Protein AF-A0A8H3CIK4-F1 (afdb_monomer_lite)

Organism: NCBI:txid456999

pLDDT: mean 79.96, std 15.11, range [32.03, 97.44]

InterPro domains:
  IPR021858 Fungal transcription factor [PF11951] (13-189)

Foldseek 3Di:
DPDDDPDADDVVVLVVVVVVPPDDDPCPVQNDRVSLVNLLVNLVVCCVVQNLVDDPVVLVVSVVRLVVDDDDDDPDPDPLVVLLNVLLSLLSSLLSQLSSCQGRVVDFLPDPSNVVSLVVNLVSLVPDPLDQPSLSNNLVSLLSSLLSDDDPVSNVSSVVSLCVHPQCVPCPHPSVLSNQLSVQSVVVCVVVVHTGGPVSSVVSCCVSPVD

Radius of gyration: 17.12 Å; chains: 1; bounding box: 50×38×41 Å

Secondary structure (DSSP, 8-state):
----------HHHHHHHHHH-SS-STHHHH---HHHHHHHHHHHHHHHHHTT---HHHHHHHHHHHHH---PPP--S-HHHHHHHHHHHHHHHHHHHHHHHHHHS---TTSHHHHHHHHHHHHHHHHS---TTTGGGGHHHHHHHHHH--SHHHHHHHHHHHHTSGGGSSTTSHHHHHHHHHHHHHHHHHHTTS---HHHHHHHHHHHH--

Sequence (211 aa):
MLCKYDAGFSLKLCDEIYQRQQNYGFQWLHGIPDQFILLLTWVNNLYEYRGTAIEPSLLRGIEDDLSKIRIPPVESVDPALRIERKAVQEGWRQAAYIYLYMKLHGVNAQDSRVKQASRIFMRLANETKTGHSLDAFLVVPMMIVGVVLLKQRDRNAICDRIRGHRECQNPESALNGNIRMMEDVWSRTAIEGRAAIWPDLRIACYNVTGM

Structure (mmCIF, N/CA/C/O backbone):
data_AF-A0A8H3CIK4-F1
#
_entry.id   AF-A0A8H3CIK4-F1
#
loop_
_atom_site.group_PDB
_atom_site.id
_atom_site.type_symbol
_atom_site.label_atom_id
_atom_site.label_alt_id
_atom_site.label_comp_id
_atom_site.label_asym_id
_atom_site.label_entity_id
_atom_site.label_seq_id
_atom_site.pdbx_PDB_ins_code
_atom_site.Cartn_x
_atom_site.Cartn_y
_atom_site.Cartn_z
_atom_site.occupancy
_atom_site.B_iso_or_equiv
_atom_site.auth_seq_id
_atom_site.auth_comp_id
_atom_site.auth_asym_id
_atom_site.auth_atom_id
_atom_site.pdbx_PDB_model_num
ATOM 1 N N . MET A 1 1 ? -9.797 15.788 -16.778 1.00 32.03 1 MET A N 1
ATOM 2 C CA . MET A 1 1 ? -9.302 15.098 -17.989 1.00 32.03 1 MET A CA 1
ATOM 3 C C . MET A 1 1 ? -7.792 15.297 -18.033 1.00 32.03 1 MET A C 1
ATOM 5 O O . MET A 1 1 ? -7.341 16.325 -18.509 1.00 32.03 1 MET A O 1
ATOM 9 N N . LEU A 1 2 ? -7.029 14.396 -17.410 1.00 38.94 2 LEU A N 1
ATOM 10 C CA . LEU A 1 2 ? -5.560 14.408 -17.449 1.00 38.94 2 LEU A CA 1
ATOM 11 C C . LEU A 1 2 ? -5.119 13.495 -18.604 1.00 38.94 2 LEU A C 1
ATOM 13 O O . LEU A 1 2 ? -5.790 12.502 -18.877 1.00 38.94 2 LEU A O 1
ATOM 17 N N . CYS A 1 3 ? -4.085 13.900 -19.342 1.00 37.47 3 CYS A N 1
ATOM 18 C CA . CYS A 1 3 ? -3.680 13.347 -20.638 1.00 37.47 3 CYS A CA 1
ATOM 19 C C . CYS A 1 3 ? -3.714 11.809 -20.719 1.00 37.47 3 CYS A C 1
ATOM 21 O O . CYS A 1 3 ? -3.104 11.118 -19.907 1.00 37.47 3 CYS A O 1
ATOM 23 N N . LYS A 1 4 ? -4.385 11.287 -21.755 1.00 43.44 4 LYS A N 1
ATOM 24 C CA . LYS A 1 4 ? -4.397 9.861 -22.113 1.00 43.44 4 LYS A CA 1
ATOM 25 C C . LYS A 1 4 ? -3.036 9.476 -22.693 1.00 43.44 4 LYS A C 1
ATOM 27 O O . LYS A 1 4 ? -2.778 9.733 -23.866 1.00 43.44 4 LYS A O 1
ATOM 32 N N . TYR A 1 5 ? -2.175 8.890 -21.869 1.00 43.16 5 TYR A N 1
ATOM 33 C CA . TYR A 1 5 ? -0.900 8.320 -22.296 1.00 43.16 5 TYR A CA 1
ATOM 34 C C . TYR A 1 5 ? -1.001 6.792 -22.249 1.00 43.16 5 TYR A C 1
ATOM 36 O O . TYR A 1 5 ? -1.032 6.203 -21.170 1.00 43.16 5 TYR A O 1
ATOM 44 N N . ASP A 1 6 ? -1.099 6.160 -23.421 1.00 46.88 6 ASP A N 1
ATOM 45 C CA . ASP A 1 6 ? -1.081 4.701 -23.580 1.00 46.88 6 ASP A CA 1
ATOM 46 C C . ASP A 1 6 ? 0.358 4.233 -23.820 1.00 46.88 6 ASP A C 1
ATOM 48 O O . ASP A 1 6 ? 0.743 3.817 -24.911 1.00 46.88 6 ASP A O 1
ATOM 52 N N . ALA A 1 7 ? 1.201 4.391 -22.802 1.00 52.66 7 ALA A N 1
ATOM 53 C CA . ALA A 1 7 ? 2.427 3.614 -22.727 1.00 52.66 7 ALA A CA 1
ATOM 54 C C . ALA A 1 7 ? 2.142 2.434 -21.805 1.00 52.66 7 ALA A C 1
ATOM 56 O O . ALA A 1 7 ? 1.975 2.606 -20.596 1.00 52.66 7 ALA A O 1
ATOM 57 N N . GLY A 1 8 ? 2.055 1.233 -22.377 1.00 61.41 8 GLY A N 1
ATOM 58 C CA . GLY A 1 8 ? 2.052 0.012 -21.581 1.00 61.41 8 GLY A CA 1
ATOM 59 C C . GLY A 1 8 ? 3.276 -0.022 -20.662 1.00 61.41 8 GLY A C 1
ATOM 60 O O . GLY A 1 8 ? 4.380 0.348 -21.070 1.00 61.41 8 GLY A O 1
ATOM 61 N N . PHE A 1 9 ? 3.091 -0.449 -19.412 1.00 71.00 9 PHE A N 1
ATOM 62 C CA . PHE A 1 9 ? 4.219 -0.686 -18.517 1.00 71.00 9 PHE A CA 1
ATOM 63 C C . PHE A 1 9 ? 5.051 -1.861 -19.035 1.00 71.00 9 PHE A C 1
ATOM 65 O O . PHE A 1 9 ? 4.515 -2.869 -19.491 1.00 71.00 9 PHE A O 1
ATOM 72 N N . SER A 1 10 ? 6.371 -1.742 -18.945 1.00 75.12 10 SER A N 1
ATOM 73 C CA . SER A 1 10 ? 7.278 -2.870 -19.122 1.00 75.12 10 SER A CA 1
ATOM 74 C C . SER A 1 10 ? 8.566 -2.616 -18.351 1.00 75.12 10 SER A C 1
ATOM 76 O O . SER A 1 10 ? 8.988 -1.469 -18.194 1.00 75.12 10 SER A O 1
ATOM 78 N N . LEU A 1 11 ? 9.236 -3.688 -17.928 1.00 71.19 11 LEU A N 1
ATOM 79 C CA . LEU A 1 11 ? 10.567 -3.582 -17.322 1.00 71.19 11 LEU A CA 1
ATOM 80 C C . LEU A 1 11 ? 11.572 -2.909 -18.272 1.00 71.19 11 LEU A C 1
ATOM 82 O O . LEU A 1 11 ? 12.389 -2.108 -17.834 1.00 71.19 11 LEU A O 1
ATOM 86 N N . LYS A 1 12 ? 11.434 -3.135 -19.585 1.00 75.50 12 LYS A N 1
ATOM 87 C CA . LYS A 1 12 ? 12.238 -2.459 -20.611 1.00 75.50 12 LYS A CA 1
ATOM 88 C C . LYS A 1 12 ? 12.055 -0.937 -20.580 1.00 75.50 12 LYS A C 1
ATOM 90 O O . LYS A 1 12 ? 13.037 -0.210 -20.662 1.00 75.50 12 LYS A O 1
ATOM 95 N N . LEU A 1 13 ? 10.822 -0.449 -20.424 1.00 73.56 13 LEU A N 1
ATOM 96 C CA . LEU A 1 13 ? 10.551 0.985 -20.278 1.00 73.56 13 LEU A CA 1
ATOM 97 C C . LEU A 1 13 ? 11.197 1.547 -19.001 1.00 73.56 13 LEU A C 1
ATOM 99 O O . LEU A 1 13 ? 11.748 2.646 -19.027 1.00 73.56 13 LEU A O 1
ATOM 103 N N . CYS A 1 14 ? 11.175 0.795 -17.896 1.00 71.00 14 CYS A N 1
ATOM 104 C CA . CYS A 1 14 ? 11.888 1.183 -16.677 1.00 71.00 14 CYS A CA 1
ATOM 105 C C . CYS A 1 14 ? 13.403 1.301 -16.907 1.00 71.00 14 CYS A C 1
ATOM 107 O O . CYS A 1 14 ? 14.005 2.273 -16.446 1.00 71.00 14 CYS A O 1
ATOM 109 N N . ASP A 1 15 ? 14.000 0.356 -17.637 1.00 70.50 15 ASP A N 1
ATOM 110 C CA . ASP A 1 15 ? 15.427 0.361 -17.976 1.00 70.50 15 ASP A CA 1
ATOM 111 C C . ASP A 1 15 ? 15.792 1.521 -18.919 1.00 70.50 15 ASP A C 1
ATOM 113 O O . ASP A 1 15 ? 16.820 2.173 -18.740 1.00 70.50 15 ASP A O 1
ATOM 117 N N . GLU A 1 16 ? 14.938 1.832 -19.897 1.00 71.88 16 GLU A N 1
ATOM 118 C CA . GLU A 1 16 ? 15.124 2.963 -20.815 1.00 71.88 16 GLU A CA 1
ATOM 119 C C . GLU A 1 16 ? 15.041 4.314 -20.096 1.00 71.88 16 GLU A C 1
ATOM 121 O O . GLU A 1 16 ? 15.850 5.209 -20.356 1.00 71.88 16 GLU A O 1
ATOM 126 N N . ILE A 1 17 ? 14.092 4.470 -19.170 1.00 68.25 17 ILE A N 1
ATOM 127 C CA . ILE A 1 17 ? 13.981 5.675 -18.340 1.00 68.25 17 ILE A CA 1
ATOM 128 C C . ILE A 1 17 ? 15.213 5.810 -17.454 1.00 68.25 17 ILE A C 1
ATOM 130 O O . ILE A 1 17 ? 15.788 6.892 -17.378 1.00 68.25 17 ILE A O 1
ATOM 134 N N . TYR A 1 18 ? 15.674 4.710 -16.862 1.00 63.72 18 TYR A N 1
ATOM 135 C CA . TYR A 1 18 ? 16.904 4.704 -16.084 1.00 63.72 18 TYR A CA 1
ATOM 136 C C . TYR A 1 18 ? 18.121 5.155 -16.908 1.00 63.72 18 TYR A C 1
ATOM 138 O O . TYR A 1 18 ? 18.836 6.063 -16.490 1.00 63.72 18 TYR A O 1
ATOM 146 N N . GLN A 1 19 ? 18.322 4.591 -18.103 1.00 65.00 19 GLN A N 1
ATOM 147 C CA . GLN A 1 19 ? 19.425 4.954 -19.006 1.00 65.00 19 GLN A CA 1
ATOM 148 C C . GLN A 1 19 ? 19.410 6.444 -19.390 1.00 65.00 19 GLN A C 1
ATOM 150 O O . GLN A 1 19 ? 20.462 7.048 -19.591 1.00 65.00 19 GLN A O 1
ATOM 155 N N . ARG A 1 20 ? 18.220 7.053 -19.483 1.00 64.69 20 ARG A N 1
ATOM 156 C CA . ARG A 1 20 ? 18.047 8.474 -19.824 1.00 64.69 20 ARG A CA 1
ATOM 157 C C . ARG A 1 20 ? 18.144 9.416 -18.620 1.00 64.69 20 ARG A C 1
ATOM 159 O O . ARG A 1 20 ? 18.417 10.599 -18.809 1.00 64.69 20 ARG A O 1
ATOM 166 N N . GLN A 1 21 ? 17.945 8.930 -17.395 1.00 58.91 21 GLN A N 1
ATOM 167 C CA . GLN A 1 21 ? 17.908 9.739 -16.171 1.00 58.91 21 GLN A CA 1
ATOM 168 C C . GLN A 1 21 ? 19.289 10.011 -15.569 1.00 58.91 21 GLN A C 1
ATOM 170 O O . GLN A 1 21 ? 19.492 9.886 -14.364 1.00 58.91 21 GLN A O 1
ATOM 175 N N . GLN A 1 22 ? 20.247 10.462 -16.380 1.00 50.94 22 GLN A N 1
ATOM 176 C CA . GLN A 1 22 ? 21.570 10.766 -15.841 1.00 50.94 22 GLN A CA 1
ATOM 177 C C . GLN A 1 22 ? 21.604 11.924 -14.831 1.00 50.94 22 GLN A C 1
ATOM 179 O O . GLN A 1 22 ? 22.624 12.003 -14.171 1.00 50.94 22 GLN A O 1
ATOM 184 N N . ASN A 1 23 ? 20.562 12.763 -14.638 1.00 46.81 23 ASN A N 1
ATOM 185 C CA . ASN A 1 23 ? 20.545 13.753 -13.532 1.00 46.81 23 ASN A CA 1
ATOM 186 C C . ASN A 1 23 ? 19.184 14.370 -13.102 1.00 46.81 23 ASN A C 1
ATOM 188 O O . ASN A 1 23 ? 19.183 15.176 -12.176 1.00 46.81 23 ASN A O 1
ATOM 192 N N . TYR A 1 24 ? 18.025 14.043 -13.697 1.00 47.44 24 TYR A N 1
ATOM 193 C CA . TYR A 1 24 ? 16.753 14.715 -13.347 1.00 47.44 24 TYR A CA 1
ATOM 194 C C . TYR A 1 24 ? 15.536 13.776 -13.477 1.00 47.44 24 TYR A C 1
ATOM 196 O O . TYR A 1 24 ? 15.131 13.440 -14.587 1.00 47.44 24 TYR A O 1
ATOM 204 N N . GLY A 1 25 ? 14.947 13.360 -12.348 1.00 51.72 25 GLY A N 1
ATOM 205 C CA . GLY A 1 25 ? 13.742 12.512 -12.271 1.00 51.72 25 GLY A CA 1
ATOM 206 C C . GLY A 1 25 ? 12.879 12.835 -11.040 1.00 51.72 25 GLY A C 1
ATOM 207 O O . GLY A 1 25 ? 13.323 13.574 -10.156 1.00 51.72 25 GLY A O 1
ATOM 208 N N . PHE A 1 26 ? 11.657 12.286 -10.952 1.00 46.56 26 PHE A N 1
ATOM 209 C CA . PHE A 1 26 ? 10.730 12.532 -9.824 1.00 46.56 26 PHE A CA 1
ATOM 210 C C . PHE A 1 26 ? 11.267 12.024 -8.473 1.00 46.56 26 PHE A C 1
ATOM 212 O O . PHE A 1 26 ? 10.840 12.509 -7.418 1.00 46.56 26 PHE A O 1
ATOM 219 N N . GLN A 1 27 ? 12.277 11.147 -8.503 1.00 49.22 27 GLN A N 1
ATOM 220 C CA . GLN A 1 27 ? 13.126 10.800 -7.359 1.00 49.22 27 GLN A CA 1
ATOM 221 C C . GLN A 1 27 ? 13.637 12.018 -6.567 1.00 49.22 27 GLN A C 1
ATOM 223 O O . GLN A 1 27 ? 13.837 11.900 -5.361 1.00 49.22 27 GLN A O 1
ATOM 228 N N . TRP A 1 28 ? 13.829 13.184 -7.193 1.00 46.88 28 TRP A N 1
ATOM 229 C CA . TRP A 1 28 ? 14.328 14.380 -6.501 1.00 46.88 28 TRP A CA 1
ATOM 230 C C . TRP A 1 28 ? 13.249 15.221 -5.805 1.00 46.88 28 TRP A C 1
ATOM 232 O O . TRP A 1 28 ? 13.566 15.880 -4.819 1.00 46.88 28 TRP A O 1
ATOM 242 N N . LEU A 1 29 ? 11.994 15.212 -6.272 1.00 43.66 29 LEU A N 1
ATOM 243 C CA . LEU A 1 29 ? 10.955 16.105 -5.729 1.00 43.66 29 LEU A CA 1
ATOM 244 C C . LEU A 1 29 ? 10.210 15.484 -4.536 1.00 43.66 29 LEU A C 1
ATOM 246 O O . LEU A 1 29 ? 9.844 16.191 -3.604 1.00 43.66 29 LEU A O 1
ATOM 250 N N . HIS A 1 30 ? 10.017 14.159 -4.551 1.00 48.97 30 HIS A N 1
ATOM 251 C CA . HIS A 1 30 ? 9.249 13.436 -3.523 1.00 48.97 30 HIS A CA 1
ATOM 252 C C . HIS A 1 30 ? 9.823 12.048 -3.172 1.00 48.97 30 HIS A C 1
ATOM 254 O O . HIS A 1 30 ? 9.161 11.271 -2.487 1.00 48.97 30 HIS A O 1
ATOM 260 N N . GLY A 1 31 ? 11.018 11.700 -3.681 1.00 57.38 31 GLY A N 1
ATOM 261 C CA . GLY A 1 31 ? 11.678 10.386 -3.524 1.00 57.38 31 GLY A CA 1
ATOM 262 C C . GLY A 1 31 ? 10.837 9.174 -3.889 1.00 57.38 31 GLY A C 1
ATOM 263 O O . GLY A 1 31 ? 11.116 8.063 -3.436 1.00 57.38 31 GLY A O 1
ATOM 264 N N . ILE A 1 32 ? 9.828 9.386 -4.729 1.00 64.31 32 ILE A N 1
ATOM 265 C CA . ILE A 1 32 ? 9.055 8.313 -5.323 1.00 64.31 32 ILE A CA 1
ATOM 266 C C . ILE A 1 32 ? 9.911 7.706 -6.432 1.00 64.31 32 ILE A C 1
ATOM 268 O O . ILE A 1 32 ? 10.352 8.436 -7.320 1.00 64.31 32 ILE A O 1
ATOM 272 N N . PRO A 1 33 ? 10.152 6.391 -6.427 1.00 73.69 33 PRO A N 1
ATOM 273 C CA . PRO A 1 33 ? 10.805 5.754 -7.553 1.00 73.69 33 PRO A CA 1
ATOM 274 C C . PRO A 1 33 ? 9.882 5.780 -8.772 1.00 73.69 33 PRO A C 1
ATOM 276 O O . PRO A 1 33 ? 8.787 5.216 -8.740 1.00 73.69 33 PRO A O 1
ATOM 279 N N . ASP A 1 34 ? 10.334 6.417 -9.848 1.00 75.38 34 ASP A N 1
ATOM 280 C CA . ASP A 1 34 ? 9.588 6.613 -11.094 1.00 75.38 34 ASP A CA 1
ATOM 281 C C . ASP A 1 34 ? 8.988 5.302 -11.635 1.00 75.38 34 ASP A C 1
ATOM 283 O O . ASP A 1 34 ? 7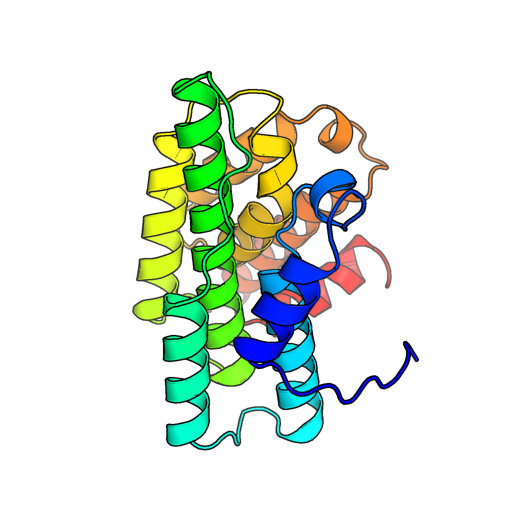.873 5.290 -12.154 1.00 75.38 34 ASP A O 1
ATOM 287 N N . GLN A 1 35 ? 9.665 4.169 -11.420 1.00 81.62 35 GLN A N 1
ATOM 288 C CA . GLN A 1 35 ? 9.178 2.836 -11.783 1.00 81.62 35 GLN A CA 1
ATOM 289 C C . GLN A 1 35 ? 7.836 2.495 -11.118 1.00 81.62 35 GLN A C 1
ATOM 291 O O . GLN A 1 35 ? 6.944 1.956 -11.773 1.00 81.62 35 GLN A O 1
ATOM 296 N N . PHE A 1 36 ? 7.662 2.828 -9.835 1.00 83.56 36 PHE A N 1
ATOM 297 C CA . PHE A 1 36 ? 6.396 2.598 -9.142 1.00 83.56 36 PHE A CA 1
ATOM 298 C C . PHE A 1 36 ? 5.314 3.574 -9.600 1.00 83.56 36 PHE A C 1
ATOM 300 O O . PHE A 1 36 ? 4.166 3.162 -9.710 1.00 83.56 36 PHE A O 1
ATOM 307 N N . ILE A 1 37 ? 5.648 4.826 -9.937 1.00 81.31 37 ILE A N 1
ATOM 308 C CA . ILE A 1 37 ? 4.666 5.769 -10.508 1.00 81.31 37 ILE A CA 1
ATOM 309 C C . ILE A 1 37 ? 4.121 5.232 -11.826 1.00 81.31 37 ILE A C 1
ATOM 311 O O . ILE A 1 37 ? 2.906 5.218 -12.026 1.00 81.31 37 ILE A O 1
ATOM 315 N N . LEU A 1 38 ? 5.001 4.769 -12.714 1.00 83.00 38 LEU A N 1
ATOM 316 C CA . LEU A 1 38 ? 4.606 4.213 -14.008 1.00 83.00 38 LEU A CA 1
ATOM 317 C C . LEU A 1 38 ? 3.731 2.978 -13.829 1.00 83.00 38 LEU A C 1
ATOM 319 O O . LEU A 1 38 ? 2.688 2.875 -14.472 1.00 83.00 38 LEU A O 1
ATOM 323 N N . LEU A 1 39 ? 4.113 2.082 -12.915 1.00 86.00 39 LEU A N 1
ATOM 324 C CA . LEU A 1 39 ? 3.317 0.901 -12.605 1.00 86.00 39 LEU A CA 1
ATOM 325 C C . LEU A 1 39 ? 1.936 1.286 -12.064 1.00 86.00 39 LEU A C 1
ATOM 327 O O . LEU A 1 39 ? 0.931 0.798 -12.568 1.00 86.00 39 LEU A O 1
ATOM 331 N N . LEU A 1 40 ? 1.866 2.171 -11.064 1.00 85.12 40 LEU A N 1
ATOM 332 C CA . LEU A 1 40 ? 0.603 2.620 -10.472 1.00 85.12 40 LEU A CA 1
ATOM 333 C C . LEU A 1 40 ? -0.285 3.312 -11.513 1.00 85.12 40 LEU A C 1
ATOM 335 O O . LEU A 1 40 ? -1.485 3.050 -11.559 1.00 85.12 40 LEU A O 1
ATOM 339 N N . THR A 1 41 ? 0.302 4.141 -12.378 1.00 84.56 41 THR A N 1
ATOM 340 C CA . THR A 1 41 ? -0.399 4.812 -13.484 1.00 84.56 41 THR A CA 1
ATOM 341 C C . THR A 1 41 ? -0.971 3.793 -14.462 1.00 84.56 41 THR A C 1
ATOM 343 O O . THR A 1 41 ? -2.146 3.861 -14.817 1.00 84.56 41 THR A O 1
ATOM 346 N N . TRP A 1 42 ? -0.171 2.801 -14.850 1.00 85.12 42 TRP A N 1
ATOM 347 C CA . TRP A 1 42 ? -0.609 1.742 -15.748 1.00 85.12 42 TRP A CA 1
ATOM 348 C C . TRP A 1 42 ? -1.701 0.866 -15.130 1.00 85.12 42 TRP A C 1
ATOM 350 O O . TRP A 1 42 ? -2.711 0.606 -15.780 1.00 85.12 42 TRP A O 1
ATOM 360 N N . VAL A 1 43 ? -1.564 0.485 -13.858 1.00 86.69 43 VAL A N 1
ATOM 361 C CA . VAL A 1 43 ? -2.606 -0.221 -13.097 1.00 86.69 43 VAL A CA 1
ATOM 362 C C . VAL A 1 43 ? -3.910 0.581 -13.088 1.00 86.69 43 VAL A C 1
ATOM 364 O O . VAL A 1 43 ? -4.984 0.017 -13.298 1.00 86.69 43 VAL A O 1
ATOM 367 N N . ASN A 1 44 ? -3.833 1.898 -12.889 1.00 86.50 44 ASN A N 1
ATOM 368 C CA . ASN A 1 44 ? -5.009 2.762 -12.922 1.00 86.50 44 ASN A CA 1
ATOM 369 C C . ASN A 1 44 ? -5.669 2.767 -14.312 1.00 86.50 44 ASN A C 1
ATOM 371 O O . ASN A 1 44 ? -6.876 2.553 -14.405 1.00 86.50 44 ASN A O 1
ATOM 375 N N . ASN A 1 45 ? -4.883 2.919 -15.382 1.00 84.81 45 ASN A N 1
ATOM 376 C CA . ASN A 1 45 ? -5.380 2.891 -16.762 1.00 84.81 45 ASN A CA 1
ATOM 377 C C . ASN A 1 45 ? -6.028 1.542 -17.117 1.00 84.81 45 ASN A C 1
ATOM 379 O O . ASN A 1 45 ? -7.096 1.503 -17.730 1.00 84.81 45 ASN A O 1
ATOM 383 N N . LEU A 1 46 ? -5.420 0.426 -16.697 1.00 85.56 46 LEU A N 1
ATOM 384 C CA . LEU A 1 46 ? -5.982 -0.914 -16.887 1.00 85.56 46 LEU A CA 1
ATOM 385 C C . LEU A 1 46 ? -7.342 -1.055 -16.199 1.00 85.56 46 LEU A C 1
ATOM 387 O O . LEU A 1 46 ? -8.281 -1.572 -16.806 1.00 85.56 46 LEU A O 1
ATOM 391 N N . TYR A 1 47 ? -7.461 -0.568 -14.962 1.00 85.38 47 TYR A N 1
ATOM 392 C CA . TYR A 1 47 ? -8.727 -0.569 -14.235 1.00 85.38 47 TYR A CA 1
ATOM 393 C C . TYR A 1 47 ? -9.785 0.309 -14.912 1.00 85.38 47 TYR A C 1
ATOM 395 O O . TYR A 1 47 ? -10.950 -0.068 -14.966 1.00 85.38 47 TYR A O 1
ATOM 403 N N . GLU A 1 48 ? -9.417 1.477 -15.439 1.00 84.81 48 GLU A N 1
ATOM 404 C CA . GLU A 1 48 ? -10.368 2.349 -16.139 1.00 84.81 48 GLU A CA 1
ATOM 405 C C . GLU A 1 48 ? -10.923 1.707 -17.417 1.00 84.81 48 GLU A C 1
ATOM 407 O O . GLU A 1 48 ? -12.098 1.896 -17.729 1.00 84.81 48 GLU A O 1
ATOM 412 N N . TYR A 1 49 ? -10.113 0.917 -18.128 1.00 81.88 49 TYR A N 1
ATOM 413 C CA . TYR A 1 49 ? -10.537 0.253 -19.362 1.00 81.88 49 TYR A CA 1
ATOM 414 C C . TYR A 1 49 ? -11.256 -1.086 -19.125 1.00 81.88 49 TYR A C 1
ATOM 416 O O . TYR A 1 49 ? -12.202 -1.409 -19.841 1.00 81.88 49 TYR A O 1
ATOM 424 N N . ARG A 1 50 ? -10.812 -1.884 -18.142 1.00 81.50 50 ARG A N 1
ATOM 425 C CA . ARG A 1 50 ? -11.274 -3.276 -17.942 1.00 81.50 50 ARG A CA 1
ATOM 426 C C . ARG A 1 50 ? -11.936 -3.540 -16.591 1.00 81.50 50 ARG A C 1
ATOM 428 O O . ARG A 1 50 ? -12.438 -4.640 -16.364 1.00 81.50 50 ARG A O 1
ATOM 435 N N . GLY A 1 51 ? -11.932 -2.574 -15.677 1.00 84.06 51 GLY A N 1
ATOM 436 C CA . GLY A 1 51 ? -12.360 -2.779 -14.296 1.00 84.06 51 GLY A CA 1
ATOM 437 C C . GLY A 1 51 ? -11.570 -3.906 -13.629 1.00 84.06 51 GLY A C 1
ATOM 438 O O . GLY A 1 51 ? -10.344 -3.960 -13.711 1.00 84.06 51 GLY A O 1
ATOM 439 N N . THR A 1 52 ? -12.291 -4.828 -12.993 1.00 81.50 52 THR A N 1
ATOM 440 C CA . THR A 1 52 ? -11.737 -6.049 -12.384 1.00 81.50 52 THR A CA 1
ATOM 441 C C . THR A 1 52 ? -11.762 -7.261 -13.322 1.00 81.50 52 THR A C 1
ATOM 443 O O . THR A 1 52 ? -11.302 -8.337 -12.945 1.00 81.50 52 THR A O 1
ATOM 446 N N . ALA A 1 53 ? -12.260 -7.117 -14.557 1.00 83.00 53 ALA A N 1
ATOM 447 C CA . ALA A 1 53 ? -12.324 -8.187 -15.556 1.00 83.00 53 ALA A CA 1
ATOM 448 C C . ALA A 1 53 ? -10.981 -8.347 -16.296 1.00 83.00 53 ALA A C 1
ATOM 450 O O . ALA A 1 53 ? -10.902 -8.290 -17.525 1.00 83.00 53 ALA A O 1
ATOM 451 N N . ILE A 1 54 ? -9.899 -8.492 -15.531 1.00 83.75 54 ILE A N 1
ATOM 452 C CA . ILE A 1 54 ? -8.537 -8.653 -16.046 1.00 83.75 54 ILE A CA 1
ATOM 453 C C . ILE A 1 54 ? -8.167 -10.135 -16.019 1.00 83.75 54 ILE A C 1
ATOM 455 O O . ILE A 1 54 ? -8.430 -10.836 -15.043 1.00 83.75 54 ILE A O 1
ATOM 459 N N . GLU A 1 55 ? -7.544 -10.617 -17.095 1.00 86.56 55 GLU A N 1
ATOM 460 C CA . GLU A 1 55 ? -7.130 -12.015 -17.187 1.00 86.56 55 GLU A CA 1
ATOM 461 C C . GLU A 1 55 ? -6.132 -12.388 -16.070 1.00 86.56 55 GLU A C 1
ATOM 463 O O . GLU A 1 55 ? -5.153 -11.667 -15.848 1.00 86.56 55 GLU A O 1
ATOM 468 N N . PRO A 1 56 ? -6.302 -13.544 -15.396 1.00 86.81 56 PRO A N 1
ATOM 469 C CA . PRO A 1 56 ? -5.395 -13.979 -14.330 1.00 86.81 56 PRO A CA 1
ATOM 470 C C . PRO A 1 56 ? -3.935 -14.184 -14.768 1.00 86.81 56 PRO A C 1
ATOM 472 O O . PRO A 1 56 ? -3.022 -14.171 -13.943 1.00 86.81 56 PRO A O 1
ATOM 475 N N . SER A 1 57 ? -3.694 -14.442 -16.055 1.00 87.81 57 SER A N 1
ATOM 476 C CA . SER A 1 57 ? -2.356 -14.498 -16.662 1.00 87.81 57 SER A CA 1
ATOM 477 C C . SER A 1 57 ? -1.681 -13.127 -16.636 1.00 87.81 57 SER A C 1
ATOM 479 O 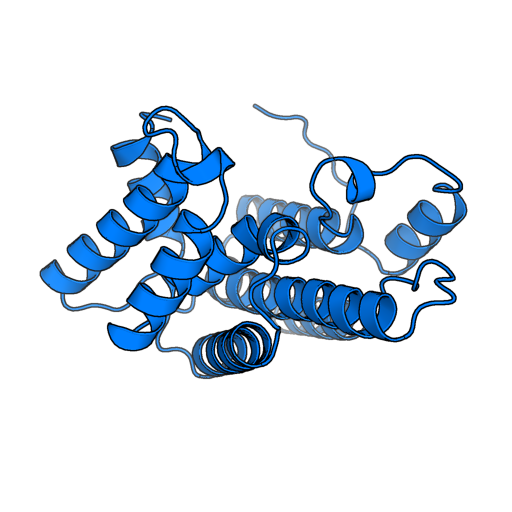O . SER A 1 57 ? -0.546 -13.020 -16.178 1.00 87.81 57 SER A O 1
ATOM 481 N N . LEU A 1 58 ? -2.402 -12.085 -17.059 1.00 86.38 58 LEU A N 1
ATOM 482 C CA . LEU A 1 58 ? -1.918 -10.711 -17.043 1.00 86.38 58 LEU A CA 1
ATOM 483 C C . LEU A 1 58 ? -1.657 -10.252 -15.608 1.00 86.38 58 LEU A C 1
ATOM 485 O O . LEU A 1 58 ? -0.564 -9.775 -15.339 1.00 86.38 58 LEU A O 1
ATOM 489 N N . LEU A 1 59 ? -2.584 -10.481 -14.669 1.00 87.62 59 LEU A N 1
ATOM 490 C CA . LEU A 1 59 ? -2.391 -10.120 -13.253 1.00 87.62 59 LEU A CA 1
ATOM 491 C C . LEU A 1 59 ? -1.118 -10.736 -12.655 1.00 87.62 59 LEU A C 1
ATOM 493 O O . LEU A 1 59 ? -0.339 -10.025 -12.025 1.00 87.62 59 LEU A O 1
ATOM 497 N N . ARG A 1 60 ? -0.863 -12.024 -12.917 1.00 89.00 60 ARG A N 1
ATOM 498 C CA . ARG A 1 60 ? 0.379 -12.689 -12.488 1.00 89.00 60 ARG A CA 1
ATOM 499 C C . ARG A 1 60 ? 1.623 -12.094 -13.141 1.00 89.00 60 ARG A C 1
ATOM 501 O O . ARG A 1 60 ? 2.644 -11.987 -12.477 1.00 89.00 60 ARG A O 1
ATOM 508 N N . GLY A 1 61 ? 1.538 -11.687 -14.408 1.00 88.62 61 GLY A N 1
ATOM 509 C CA . GLY A 1 61 ? 2.618 -10.964 -15.082 1.00 88.62 61 GLY A CA 1
ATOM 510 C C . GLY A 1 61 ? 2.933 -9.631 -14.400 1.00 88.62 61 GLY A C 1
ATOM 511 O O . GLY A 1 61 ? 4.094 -9.336 -14.146 1.00 88.62 61 GLY A O 1
AT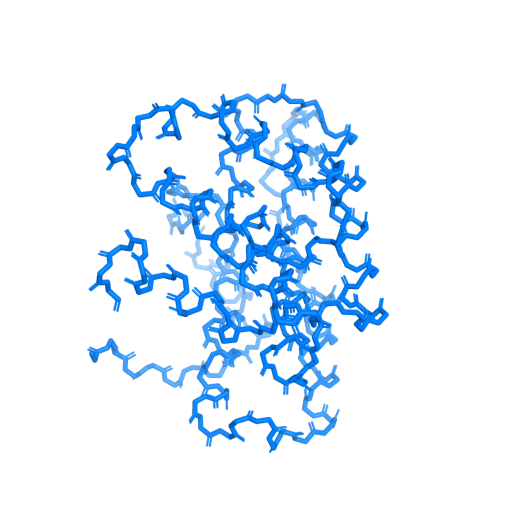OM 512 N N . ILE A 1 62 ? 1.903 -8.870 -14.011 1.00 88.56 62 ILE A N 1
ATOM 513 C CA . ILE A 1 62 ? 2.068 -7.604 -13.277 1.00 88.56 62 ILE A CA 1
ATOM 514 C C . ILE A 1 62 ? 2.715 -7.841 -11.908 1.00 88.56 62 ILE A C 1
ATOM 516 O O . ILE A 1 62 ? 3.601 -7.090 -11.507 1.00 88.56 62 ILE A O 1
ATOM 520 N N . GLU A 1 63 ? 2.279 -8.872 -11.181 1.00 90.94 63 GLU A N 1
ATOM 521 C CA . GLU A 1 63 ? 2.871 -9.249 -9.892 1.00 90.94 63 GLU A CA 1
ATOM 522 C C . GLU A 1 63 ? 4.345 -9.656 -10.037 1.00 90.94 63 GLU A C 1
ATOM 524 O O . GLU A 1 63 ? 5.187 -9.233 -9.242 1.00 90.94 63 GLU A O 1
ATOM 529 N N . ASP A 1 64 ? 4.668 -10.440 -11.066 1.00 90.19 64 ASP A N 1
ATOM 530 C CA . ASP A 1 64 ? 6.029 -10.877 -11.369 1.00 90.19 64 ASP A CA 1
ATOM 531 C C . ASP A 1 64 ? 6.930 -9.688 -11.734 1.00 90.19 64 ASP A C 1
ATOM 533 O O . ASP A 1 64 ? 8.011 -9.532 -11.156 1.00 90.19 64 ASP A O 1
ATOM 537 N N . ASP A 1 65 ? 6.453 -8.784 -12.591 1.00 88.31 65 ASP A N 1
ATOM 538 C CA . ASP A 1 65 ? 7.143 -7.540 -12.928 1.00 88.31 65 ASP A CA 1
ATOM 539 C C . ASP A 1 65 ? 7.370 -6.674 -11.682 1.00 88.31 65 ASP A C 1
ATOM 541 O O . ASP A 1 65 ? 8.497 -6.250 -11.418 1.00 88.31 65 ASP A O 1
ATOM 545 N N . LEU A 1 66 ? 6.334 -6.471 -10.860 1.00 89.50 66 LEU A N 1
ATOM 546 C CA . LEU A 1 66 ? 6.417 -5.728 -9.601 1.00 89.50 66 LEU A CA 1
ATOM 547 C C . LEU A 1 66 ? 7.442 -6.344 -8.637 1.00 89.50 66 LEU A C 1
ATOM 549 O O . LEU A 1 66 ? 8.172 -5.612 -7.965 1.00 89.50 66 LEU A O 1
ATOM 553 N N . SER A 1 67 ? 7.556 -7.673 -8.581 1.00 89.19 67 SER A N 1
ATOM 554 C CA . SER A 1 67 ? 8.574 -8.359 -7.774 1.00 89.19 67 SER A CA 1
ATOM 555 C C . SER A 1 67 ? 10.001 -8.112 -8.286 1.00 89.19 67 SER A C 1
ATOM 557 O O . SER A 1 67 ? 10.949 -8.059 -7.498 1.00 89.19 67 SER A O 1
ATOM 559 N N . LYS A 1 68 ? 10.149 -7.887 -9.596 1.00 87.94 68 LYS A N 1
ATOM 560 C CA . LYS A 1 68 ? 11.428 -7.707 -10.293 1.00 87.94 68 LYS A CA 1
ATOM 561 C C . LYS A 1 68 ? 11.869 -6.258 -10.427 1.00 87.94 68 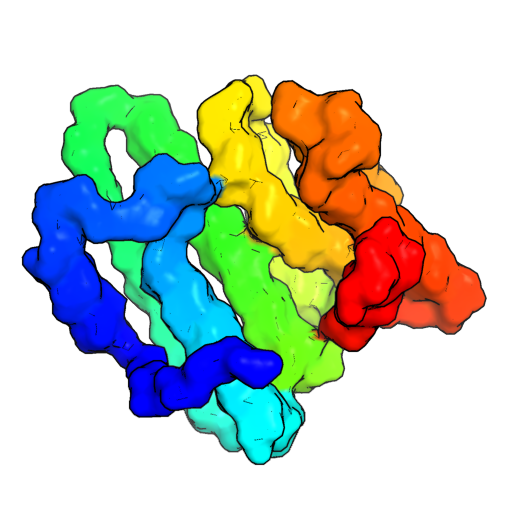LYS A C 1
ATOM 563 O O . LYS A 1 68 ? 13.038 -6.043 -10.744 1.00 87.94 68 LYS A O 1
ATOM 568 N N . ILE A 1 69 ? 11.004 -5.275 -10.146 1.00 83.00 69 ILE A N 1
ATOM 569 C CA . ILE A 1 69 ? 11.389 -3.855 -10.142 1.00 83.00 69 ILE A CA 1
ATOM 570 C C . ILE A 1 69 ? 12.617 -3.676 -9.245 1.00 83.00 69 ILE A C 1
ATOM 572 O O . ILE A 1 69 ? 12.573 -3.910 -8.030 1.00 83.00 69 ILE A O 1
ATOM 576 N N . ARG A 1 70 ? 13.724 -3.259 -9.861 1.00 72.44 70 ARG A N 1
ATOM 577 C CA . ARG A 1 70 ? 14.963 -2.875 -9.190 1.00 72.44 70 ARG A CA 1
ATOM 578 C C . ARG A 1 70 ? 15.115 -1.377 -9.330 1.00 72.44 70 ARG A C 1
ATOM 580 O O . ARG A 1 70 ? 15.096 -0.851 -10.436 1.00 72.44 70 ARG A O 1
ATOM 587 N N . ILE A 1 71 ? 15.286 -0.704 -8.202 1.00 69.00 71 ILE A N 1
ATOM 588 C CA . ILE A 1 71 ? 15.620 0.713 -8.194 1.00 69.00 71 ILE A CA 1
ATOM 589 C C . ILE A 1 71 ? 17.110 0.774 -7.876 1.00 69.00 71 ILE A C 1
ATOM 591 O O . ILE A 1 71 ? 17.507 0.406 -6.763 1.00 69.00 71 ILE A O 1
ATOM 595 N N . PRO A 1 72 ? 17.949 1.129 -8.859 1.00 59.28 72 PRO A N 1
ATOM 596 C CA . PRO A 1 72 ? 19.387 1.093 -8.684 1.00 59.28 72 PRO A CA 1
ATOM 597 C C . PRO A 1 72 ? 19.796 1.996 -7.515 1.00 59.28 72 PRO A C 1
ATOM 599 O O . PRO A 1 72 ? 19.241 3.086 -7.343 1.00 59.28 72 PRO A O 1
ATOM 602 N N . PRO A 1 73 ? 20.728 1.542 -6.662 1.00 55.91 73 PRO A N 1
ATOM 603 C CA . PRO A 1 73 ? 21.262 2.393 -5.618 1.00 55.91 73 PRO A CA 1
ATOM 604 C C . PRO A 1 73 ? 22.047 3.536 -6.268 1.00 55.91 73 PRO A C 1
ATOM 606 O O . PRO A 1 73 ? 22.891 3.295 -7.126 1.00 55.91 73 PRO A O 1
ATOM 609 N N . VAL A 1 74 ? 21.814 4.771 -5.824 1.00 57.38 74 VAL A N 1
ATOM 610 C CA . VAL A 1 74 ? 22.815 5.832 -6.003 1.00 57.38 74 VAL A CA 1
ATOM 611 C C . VAL A 1 74 ? 24.056 5.384 -5.236 1.00 57.38 74 VAL A C 1
ATOM 613 O O . VAL A 1 74 ? 23.924 4.948 -4.086 1.00 57.38 74 VAL A O 1
ATOM 616 N N . GLU A 1 75 ? 25.234 5.444 -5.860 1.00 57.22 75 GLU A N 1
ATOM 617 C CA . GLU A 1 75 ? 26.504 5.124 -5.206 1.00 57.22 75 GLU A CA 1
ATOM 618 C C . GLU A 1 75 ? 26.698 6.056 -4.006 1.00 57.22 75 GLU A C 1
ATOM 620 O O . GLU A 1 75 ? 27.122 7.201 -4.119 1.00 57.22 75 GLU A O 1
ATOM 625 N N . SER A 1 76 ? 26.298 5.581 -2.830 1.00 61.53 76 SER A N 1
ATOM 626 C CA . SER A 1 76 ? 26.496 6.276 -1.570 1.00 61.53 76 SER A CA 1
ATOM 627 C C . SER A 1 76 ? 27.555 5.519 -0.794 1.00 61.53 76 SER A C 1
ATOM 629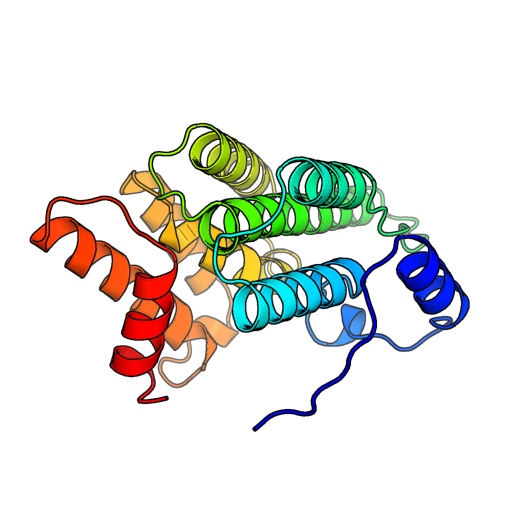 O O . SER A 1 76 ? 27.412 4.320 -0.541 1.00 61.53 76 SER A O 1
ATOM 631 N N . VAL A 1 77 ? 28.620 6.231 -0.432 1.00 65.75 77 VAL A N 1
ATOM 632 C CA . VAL A 1 77 ? 29.713 5.698 0.390 1.00 65.75 77 VAL A CA 1
ATOM 633 C C . VAL A 1 77 ? 29.215 5.358 1.803 1.00 65.75 77 VAL A C 1
ATOM 635 O O . VAL A 1 77 ? 29.784 4.487 2.452 1.00 65.75 77 VAL A O 1
ATOM 638 N N . ASP A 1 78 ? 28.115 5.977 2.251 1.00 75.25 78 ASP A N 1
ATOM 639 C CA . ASP A 1 78 ? 27.510 5.755 3.564 1.00 75.25 78 ASP A CA 1
ATOM 640 C C . ASP A 1 78 ? 26.614 4.491 3.592 1.00 75.25 78 ASP A C 1
ATOM 642 O O . ASP A 1 78 ? 25.566 4.440 2.929 1.00 75.25 78 ASP A O 1
ATOM 646 N N . PRO A 1 79 ? 26.971 3.460 4.385 1.00 76.00 79 PRO A N 1
ATOM 647 C CA . PRO A 1 79 ? 26.151 2.266 4.567 1.00 76.00 79 PRO A CA 1
ATOM 648 C C . PRO A 1 79 ? 24.759 2.547 5.152 1.00 76.00 79 PRO A C 1
ATOM 650 O O . PRO A 1 79 ? 23.810 1.846 4.795 1.00 76.00 79 PRO A O 1
ATOM 653 N N . ALA A 1 80 ? 24.607 3.559 6.014 1.00 74.81 80 ALA A N 1
ATOM 654 C CA . ALA A 1 80 ? 23.326 3.906 6.629 1.00 74.81 80 ALA A CA 1
ATOM 655 C C . ALA A 1 80 ? 22.335 4.425 5.577 1.00 74.81 80 ALA A C 1
ATOM 657 O O . ALA A 1 80 ? 21.223 3.905 5.466 1.00 74.81 80 ALA A O 1
ATOM 658 N N . LEU A 1 81 ? 22.778 5.337 4.705 1.00 72.12 81 LEU A N 1
ATOM 659 C CA . LEU A 1 81 ? 21.968 5.845 3.590 1.00 72.12 81 LEU A CA 1
ATOM 660 C C . LEU A 1 81 ? 21.571 4.745 2.594 1.00 72.12 81 LEU A C 1
ATOM 662 O O . LEU A 1 81 ? 20.511 4.819 1.968 1.00 72.12 81 LEU A O 1
ATOM 666 N N . ARG A 1 82 ? 22.397 3.705 2.425 1.00 74.50 82 ARG A N 1
ATOM 667 C CA . ARG A 1 82 ? 22.049 2.542 1.589 1.00 74.50 82 ARG A CA 1
ATOM 668 C C . ARG A 1 82 ? 20.929 1.706 2.209 1.00 74.50 82 ARG A C 1
ATOM 670 O O . ARG A 1 82 ? 20.060 1.233 1.475 1.00 74.50 82 ARG A O 1
ATOM 677 N N . ILE A 1 83 ? 20.950 1.515 3.528 1.00 77.94 83 ILE A N 1
ATOM 678 C CA . ILE A 1 83 ? 19.905 0.786 4.261 1.00 77.94 83 ILE A CA 1
ATOM 679 C C . ILE A 1 83 ? 18.590 1.569 4.216 1.00 77.94 83 ILE A C 1
ATOM 681 O O . ILE A 1 83 ? 17.559 1.002 3.858 1.00 77.94 83 ILE A O 1
ATOM 685 N N . GLU A 1 84 ? 18.637 2.873 4.489 1.00 75.88 84 GLU A N 1
ATOM 686 C CA . GLU A 1 84 ? 17.472 3.761 4.436 1.00 75.88 84 GLU A CA 1
ATOM 687 C C . GLU A 1 84 ? 16.801 3.739 3.059 1.00 75.88 84 GLU A C 1
ATOM 689 O O . GLU A 1 84 ? 15.603 3.477 2.953 1.00 75.88 84 GLU A O 1
ATOM 694 N N . ARG A 1 85 ? 17.569 3.898 1.974 1.00 76.75 85 ARG A N 1
ATOM 695 C CA . ARG A 1 85 ? 17.011 3.832 0.614 1.00 76.75 85 ARG A CA 1
ATOM 696 C C . ARG A 1 85 ? 16.378 2.482 0.304 1.00 76.75 85 ARG A C 1
ATOM 698 O O . ARG A 1 85 ? 15.302 2.450 -0.283 1.00 76.75 85 ARG A O 1
ATOM 705 N N . LYS A 1 86 ? 17.002 1.369 0.704 1.00 80.00 86 LYS A N 1
ATOM 706 C CA . LYS A 1 86 ? 16.394 0.041 0.530 1.00 80.00 86 LYS A CA 1
ATOM 707 C C . LYS A 1 86 ? 15.065 -0.077 1.276 1.00 80.00 86 LYS A C 1
ATOM 709 O O . LYS A 1 86 ? 14.128 -0.649 0.728 1.00 80.00 86 LYS A O 1
ATOM 714 N N . ALA A 1 87 ? 14.966 0.487 2.479 1.00 83.12 87 ALA A N 1
ATOM 715 C CA . ALA A 1 87 ? 13.716 0.513 3.229 1.00 83.12 87 ALA A CA 1
ATOM 716 C C . ALA A 1 87 ? 12.634 1.347 2.521 1.00 83.12 87 ALA A C 1
ATOM 718 O O . ALA A 1 87 ? 11.493 0.899 2.444 1.00 83.12 87 ALA A O 1
ATOM 719 N N . VAL A 1 88 ? 12.986 2.501 1.934 1.00 82.88 88 VAL A N 1
ATOM 720 C CA . VAL A 1 88 ? 12.056 3.298 1.107 1.00 82.88 88 VAL A CA 1
ATOM 721 C C . VAL A 1 88 ? 11.565 2.492 -0.093 1.00 82.88 88 VAL A C 1
ATOM 723 O O . VAL A 1 88 ? 10.360 2.388 -0.315 1.00 82.88 88 VAL A O 1
ATOM 726 N N . GLN A 1 89 ? 12.485 1.890 -0.850 1.00 84.06 89 GLN A N 1
ATOM 727 C CA . GLN A 1 89 ? 12.154 1.097 -2.038 1.00 84.06 89 GLN A CA 1
ATOM 728 C C . GLN A 1 89 ? 11.210 -0.058 -1.703 1.00 84.06 89 GLN A C 1
ATOM 730 O O . GLN A 1 89 ? 10.223 -0.280 -2.403 1.00 84.06 89 GLN A O 1
ATOM 735 N N . GLU A 1 90 ? 11.494 -0.779 -0.621 1.00 88.50 90 GLU A N 1
ATOM 736 C CA . GLU A 1 90 ? 10.653 -1.889 -0.198 1.00 88.50 90 GLU A CA 1
ATOM 737 C C . GLU A 1 90 ? 9.310 -1.407 0.366 1.00 88.50 90 GLU A C 1
ATOM 739 O O . GLU A 1 90 ? 8.277 -2.008 0.080 1.00 88.50 90 GLU A O 1
ATOM 744 N N . GLY A 1 91 ? 9.282 -0.273 1.071 1.00 90.62 91 GLY A N 1
ATOM 745 C CA . GLY A 1 91 ? 8.042 0.367 1.511 1.00 90.62 91 GLY A CA 1
ATOM 746 C C . GLY A 1 91 ? 7.115 0.706 0.340 1.00 90.62 91 GLY A C 1
ATOM 747 O O . GLY A 1 91 ? 5.927 0.376 0.367 1.00 90.62 91 GLY A O 1
ATOM 748 N N . TRP A 1 92 ? 7.667 1.281 -0.731 1.00 90.38 92 TRP A N 1
ATOM 749 C CA . TRP A 1 92 ? 6.930 1.525 -1.971 1.00 90.38 92 TRP A CA 1
ATOM 750 C C . TRP A 1 92 ? 6.456 0.238 -2.645 1.00 90.38 92 TRP A C 1
ATOM 752 O O . TRP A 1 92 ? 5.316 0.185 -3.106 1.00 90.38 92 TRP A O 1
ATOM 762 N N . ARG A 1 93 ? 7.277 -0.819 -2.656 1.00 92.19 93 ARG A N 1
ATOM 763 C CA . ARG A 1 93 ? 6.884 -2.119 -3.218 1.00 92.19 93 ARG A CA 1
ATOM 764 C C . ARG A 1 93 ? 5.663 -2.693 -2.503 1.00 92.19 93 ARG A C 1
ATOM 766 O O . ARG A 1 93 ? 4.715 -3.122 -3.157 1.00 92.19 93 ARG A O 1
ATOM 773 N N . GLN A 1 94 ? 5.654 -2.664 -1.170 1.00 95.25 94 GLN A N 1
ATOM 774 C CA . GLN A 1 94 ? 4.523 -3.159 -0.381 1.00 95.25 94 GLN A CA 1
ATOM 775 C C . GLN A 1 94 ? 3.257 -2.320 -0.593 1.00 95.25 94 GLN A C 1
ATOM 777 O O . GLN A 1 94 ? 2.169 -2.879 -0.735 1.00 95.25 94 GLN A O 1
ATOM 782 N N . ALA A 1 95 ? 3.385 -0.994 -0.695 1.00 94.25 95 ALA A N 1
ATOM 783 C CA . ALA A 1 95 ? 2.262 -0.126 -1.043 1.00 94.25 95 ALA A CA 1
ATOM 784 C C . ALA A 1 95 ? 1.717 -0.417 -2.456 1.00 94.25 95 ALA A C 1
ATOM 786 O O . ALA A 1 95 ? 0.502 -0.492 -2.642 1.00 94.25 95 ALA A O 1
ATOM 787 N N . ALA A 1 96 ? 2.594 -0.654 -3.436 1.00 93.50 96 ALA A N 1
ATOM 788 C CA . ALA A 1 96 ? 2.201 -1.023 -4.794 1.00 93.50 96 ALA A CA 1
ATOM 789 C C . ALA A 1 96 ? 1.469 -2.374 -4.844 1.00 93.50 96 ALA A C 1
ATOM 791 O O . ALA A 1 96 ? 0.459 -2.482 -5.537 1.00 93.50 96 ALA A O 1
ATOM 792 N N . TYR A 1 97 ? 1.904 -3.374 -4.066 1.00 95.44 97 TYR A N 1
ATOM 793 C CA . TYR A 1 97 ? 1.175 -4.641 -3.927 1.00 95.44 97 TYR A CA 1
ATOM 794 C C . TYR A 1 97 ? -0.234 -4.431 -3.370 1.00 95.44 97 TYR A C 1
ATOM 796 O O . TYR A 1 97 ? -1.200 -4.929 -3.943 1.00 95.44 97 TYR A O 1
ATOM 804 N N . ILE A 1 98 ? -0.372 -3.669 -2.280 1.00 95.75 98 ILE A N 1
ATOM 805 C CA . ILE A 1 98 ? -1.682 -3.363 -1.683 1.00 95.75 98 ILE A CA 1
ATOM 806 C C . ILE A 1 98 ? -2.594 -2.698 -2.715 1.00 95.75 98 ILE A C 1
ATOM 808 O O . ILE A 1 98 ? -3.733 -3.130 -2.902 1.00 95.75 98 ILE A O 1
ATOM 812 N N . TYR A 1 99 ? -2.075 -1.689 -3.414 1.00 93.06 99 TYR A N 1
ATOM 813 C CA . TYR A 1 99 ? -2.803 -0.986 -4.460 1.00 93.06 99 TYR A CA 1
ATOM 814 C C . TYR A 1 99 ? -3.252 -1.936 -5.576 1.00 93.06 99 TYR A C 1
ATOM 816 O O . TYR A 1 99 ? -4.431 -1.966 -5.915 1.00 93.06 99 TYR A O 1
ATOM 824 N N . LEU A 1 100 ? -2.345 -2.765 -6.099 1.00 93.38 100 LEU A N 1
ATOM 825 C CA . LEU A 1 100 ? -2.627 -3.751 -7.143 1.00 93.38 100 LEU A CA 1
ATOM 826 C C . LEU A 1 100 ? -3.730 -4.734 -6.728 1.00 93.38 100 LEU A C 1
ATOM 828 O O . LEU A 1 100 ? -4.670 -4.974 -7.491 1.00 93.38 100 LEU A O 1
ATOM 832 N N . TYR A 1 101 ? -3.636 -5.298 -5.522 1.00 94.56 101 TYR A N 1
ATOM 833 C CA . TYR A 1 101 ? -4.627 -6.247 -5.023 1.00 94.56 101 TYR A CA 1
ATOM 834 C C . TYR A 1 101 ? -5.991 -5.578 -4.869 1.00 94.56 101 TYR A C 1
ATOM 836 O O . TYR A 1 101 ? -6.986 -6.053 -5.412 1.00 94.56 101 TYR A O 1
ATOM 844 N N . MET A 1 102 ? -6.066 -4.436 -4.197 1.00 93.44 102 MET A N 1
ATOM 845 C CA . MET A 1 102 ? -7.366 -3.813 -3.956 1.00 93.44 102 MET A CA 1
ATOM 846 C C . MET A 1 102 ? -7.986 -3.205 -5.212 1.00 93.44 102 MET A C 1
ATOM 848 O O . MET A 1 102 ? -9.209 -3.188 -5.343 1.00 93.44 102 MET A O 1
ATOM 852 N N . LYS A 1 103 ? -7.161 -2.707 -6.138 1.00 90.56 103 LYS A N 1
ATOM 853 C CA . LYS A 1 103 ? -7.623 -2.051 -7.359 1.00 90.56 103 LYS A CA 1
ATOM 854 C C . LYS A 1 103 ? -7.984 -3.053 -8.449 1.00 90.56 103 LYS A C 1
ATOM 856 O O . LYS A 1 103 ? -9.104 -3.008 -8.939 1.00 90.56 103 LYS A O 1
ATOM 861 N N . LEU A 1 104 ? -7.067 -3.947 -8.826 1.00 88.94 104 LEU A N 1
ATOM 862 C CA . LEU A 1 104 ? -7.288 -4.862 -9.953 1.00 88.94 104 LEU A CA 1
ATOM 863 C C . LEU A 1 104 ? -7.948 -6.168 -9.538 1.00 88.94 104 LEU A C 1
ATOM 865 O O . LEU A 1 104 ? -8.858 -6.625 -10.221 1.00 88.94 104 LEU A O 1
ATOM 869 N N . HIS A 1 105 ? -7.528 -6.753 -8.412 1.00 89.31 105 HIS A N 1
ATOM 870 C CA . HIS A 1 105 ? -8.181 -7.966 -7.915 1.00 89.31 105 HIS A CA 1
ATOM 871 C C . HIS A 1 105 ? -9.509 -7.667 -7.207 1.00 89.31 105 HIS A C 1
ATOM 873 O O . HIS A 1 105 ? -10.259 -8.595 -6.916 1.00 89.31 105 HIS A O 1
ATOM 879 N N . GLY A 1 106 ? -9.801 -6.395 -6.908 1.00 90.06 106 GLY A N 1
ATOM 880 C CA . GLY A 1 106 ? -11.044 -5.978 -6.255 1.00 90.06 106 GLY A CA 1
ATOM 881 C C . GLY A 1 106 ? -11.194 -6.495 -4.823 1.00 90.06 106 GLY A C 1
ATOM 882 O O . GLY A 1 106 ? -12.309 -6.554 -4.306 1.00 90.06 106 GLY A O 1
ATOM 883 N N . VAL A 1 107 ? -10.095 -6.907 -4.183 1.00 94.88 107 VAL A N 1
ATOM 884 C CA . VAL A 1 107 ? -10.134 -7.462 -2.827 1.00 94.88 107 VAL A CA 1
ATOM 885 C C . VAL A 1 107 ? -10.122 -6.362 -1.764 1.00 94.88 107 VAL A C 1
ATOM 887 O O . VAL A 1 107 ? -9.765 -5.213 -2.024 1.00 94.88 107 VAL A O 1
ATOM 890 N N . ASN A 1 108 ? -10.529 -6.704 -0.544 1.00 95.62 108 ASN A N 1
ATOM 891 C CA . ASN A 1 108 ? -10.598 -5.768 0.579 1.00 95.62 108 ASN A CA 1
ATOM 892 C C . ASN A 1 108 ? -9.405 -5.931 1.540 1.00 95.62 108 ASN A C 1
ATOM 894 O O . ASN A 1 108 ? -8.571 -6.825 1.390 1.00 95.62 108 ASN A O 1
ATOM 898 N N . ALA A 1 109 ? -9.350 -5.088 2.571 1.00 95.69 109 ALA A N 1
ATOM 899 C CA . ALA A 1 109 ? -8.279 -5.088 3.569 1.00 95.69 109 ALA A CA 1
ATOM 900 C C . ALA A 1 109 ? -8.123 -6.395 4.386 1.00 95.69 109 ALA A C 1
ATOM 902 O O . ALA A 1 109 ? -7.128 -6.555 5.094 1.00 95.69 109 ALA A O 1
ATOM 903 N N . GLN A 1 110 ? -9.078 -7.334 4.324 1.00 96.56 110 GLN A N 1
ATOM 904 C CA . GLN A 1 110 ? -8.977 -8.639 4.991 1.00 96.56 110 GLN A CA 1
ATOM 905 C C . GLN A 1 110 ? -8.304 -9.721 4.138 1.00 96.56 110 GLN A C 1
ATOM 907 O O . GLN A 1 110 ? -7.968 -10.776 4.685 1.00 96.56 110 GLN A O 1
ATOM 912 N N . ASP A 1 111 ? -8.081 -9.481 2.842 1.00 97.44 111 ASP A N 1
ATOM 913 C CA . ASP A 1 111 ? -7.363 -10.415 1.971 1.00 97.44 111 ASP A CA 1
ATOM 914 C C . ASP A 1 111 ? -5.970 -10.726 2.544 1.00 97.44 111 ASP A C 1
ATOM 916 O O . ASP A 1 111 ? -5.263 -9.854 3.062 1.00 97.44 111 ASP A O 1
ATOM 920 N N . SER A 1 112 ? -5.578 -12.000 2.488 1.00 96.94 112 SER A N 1
ATOM 921 C CA . SER A 1 112 ? -4.333 -12.482 3.089 1.00 96.94 112 SER A CA 1
ATOM 922 C C . SER A 1 112 ? -3.098 -11.800 2.500 1.00 96.94 112 SER A C 1
ATOM 924 O O . SER A 1 112 ? -2.165 -11.503 3.250 1.00 96.94 112 SER A O 1
ATOM 926 N N . ARG A 1 113 ? -3.109 -11.482 1.201 1.00 96.38 113 ARG A N 1
ATOM 927 C CA . ARG A 1 113 ? -2.011 -10.808 0.500 1.00 96.38 113 ARG A CA 1
ATOM 928 C C . ARG A 1 113 ? -1.912 -9.346 0.917 1.00 96.38 113 ARG A C 1
ATOM 930 O O . ARG A 1 113 ? -0.813 -8.865 1.184 1.00 96.38 113 ARG A O 1
ATOM 937 N N . VAL A 1 114 ? -3.051 -8.665 1.078 1.00 97.00 114 VAL A N 1
ATOM 938 C CA . VAL A 1 114 ? -3.102 -7.285 1.596 1.00 97.00 114 VAL A CA 1
ATOM 939 C C . VAL A 1 114 ? -2.582 -7.232 3.035 1.00 97.00 114 VAL A C 1
ATOM 941 O O . VAL A 1 114 ? -1.742 -6.394 3.361 1.00 97.00 114 VAL A O 1
ATOM 944 N N . LYS A 1 115 ? -3.002 -8.175 3.889 1.00 97.06 115 LYS A N 1
ATOM 945 C CA . LYS A 1 115 ? -2.526 -8.284 5.281 1.00 97.06 115 LYS A CA 1
ATOM 946 C C . LYS A 1 115 ? -1.044 -8.626 5.377 1.00 97.06 115 LYS A C 1
ATOM 948 O O . LYS A 1 115 ? -0.373 -8.194 6.313 1.00 97.06 115 LYS A O 1
ATOM 953 N N . GLN A 1 116 ? -0.537 -9.440 4.457 1.00 97.00 116 GLN A N 1
ATOM 954 C CA . GLN A 1 116 ? 0.881 -9.767 4.395 1.00 97.00 116 GLN A CA 1
ATOM 955 C C . GLN A 1 116 ? 1.698 -8.539 3.996 1.00 97.00 116 GLN A C 1
ATOM 957 O O . GLN A 1 116 ? 2.652 -8.207 4.699 1.00 97.00 116 GLN A O 1
ATOM 962 N N . ALA A 1 117 ? 1.296 -7.838 2.935 1.00 96.69 117 ALA A N 1
ATOM 963 C CA . ALA A 1 117 ? 1.990 -6.643 2.471 1.00 96.69 117 ALA A CA 1
ATOM 964 C C . ALA A 1 117 ? 1.979 -5.523 3.524 1.00 96.69 117 ALA A C 1
ATOM 966 O O . ALA A 1 117 ? 3.024 -4.946 3.830 1.00 96.69 117 ALA A O 1
ATOM 967 N N . SER A 1 118 ? 0.836 -5.286 4.178 1.00 96.44 118 SER A N 1
ATOM 968 C CA . SER A 1 118 ? 0.744 -4.296 5.256 1.00 96.44 118 SER A CA 1
ATOM 969 C C . SER A 1 118 ? 1.610 -4.676 6.461 1.00 96.44 118 SER A C 1
ATOM 971 O O . SER A 1 118 ? 2.280 -3.821 7.033 1.00 96.44 118 SER A O 1
ATOM 973 N N . ARG A 1 119 ? 1.690 -5.965 6.815 1.00 95.62 119 ARG A N 1
ATOM 974 C CA . ARG A 1 119 ? 2.577 -6.448 7.885 1.00 95.62 119 ARG A CA 1
ATOM 975 C C . ARG A 1 119 ? 4.054 -6.247 7.554 1.00 95.62 119 ARG A C 1
ATOM 977 O O . ARG A 1 119 ? 4.803 -5.830 8.436 1.00 95.62 119 ARG A O 1
ATOM 984 N N . ILE A 1 120 ? 4.476 -6.556 6.326 1.00 95.06 120 ILE A N 1
ATOM 985 C CA . ILE A 1 120 ? 5.864 -6.343 5.886 1.00 95.06 120 ILE A CA 1
ATOM 986 C C . ILE A 1 120 ? 6.190 -4.849 5.946 1.00 95.06 120 ILE A C 1
ATOM 988 O O . ILE A 1 120 ? 7.209 -4.479 6.524 1.00 95.06 120 ILE A O 1
ATOM 992 N N . PHE A 1 121 ? 5.294 -3.992 5.450 1.00 94.62 121 PHE A N 1
ATOM 993 C CA . PHE A 1 121 ? 5.465 -2.544 5.534 1.00 94.62 121 PHE A CA 1
ATOM 994 C C . PHE A 1 121 ? 5.598 -2.056 6.980 1.00 94.62 121 PHE A C 1
ATOM 996 O O . PHE A 1 121 ? 6.541 -1.341 7.301 1.00 94.62 121 PHE A O 1
ATOM 1003 N N . MET A 1 122 ? 4.694 -2.469 7.874 1.00 93.44 122 MET A N 1
ATOM 1004 C CA . MET A 1 122 ? 4.746 -2.059 9.281 1.00 93.44 122 MET A CA 1
ATOM 1005 C C . MET A 1 122 ? 6.030 -2.521 9.966 1.00 93.44 122 MET A C 1
ATOM 1007 O O . MET A 1 122 ? 6.565 -1.805 10.807 1.00 93.44 122 MET A O 1
ATOM 1011 N N . ARG A 1 123 ? 6.554 -3.696 9.605 1.00 91.69 123 ARG A N 1
ATOM 1012 C CA . ARG A 1 123 ? 7.849 -4.163 10.104 1.00 91.69 123 ARG A CA 1
ATOM 1013 C C . ARG A 1 123 ? 8.976 -3.230 9.668 1.00 91.69 123 ARG A C 1
ATOM 1015 O O . ARG A 1 123 ? 9.730 -2.777 10.518 1.00 91.69 123 ARG A O 1
ATOM 1022 N N . LEU A 1 124 ? 9.030 -2.895 8.379 1.00 88.62 124 LEU A N 1
ATOM 1023 C CA . LEU A 1 124 ? 10.022 -1.965 7.833 1.00 88.62 124 LEU A CA 1
ATOM 1024 C C . LEU A 1 124 ? 9.923 -0.593 8.501 1.00 88.62 124 LEU A C 1
ATOM 1026 O O . LEU A 1 124 ? 10.931 -0.060 8.948 1.00 88.62 124 LEU A O 1
ATOM 1030 N N . ALA A 1 125 ? 8.710 -0.054 8.632 1.00 84.19 125 ALA A N 1
ATOM 1031 C CA . ALA A 1 125 ? 8.474 1.224 9.290 1.00 84.19 125 ALA A CA 1
ATOM 1032 C C . ALA A 1 125 ? 8.850 1.192 10.781 1.00 84.19 125 ALA A C 1
ATOM 1034 O O . ALA A 1 125 ? 9.349 2.173 11.306 1.00 84.19 125 ALA A O 1
ATOM 1035 N N . ASN A 1 126 ? 8.654 0.087 11.495 1.00 83.19 126 ASN A N 1
ATOM 1036 C CA . ASN A 1 126 ? 9.028 0.020 12.910 1.00 83.19 126 ASN A CA 1
ATOM 1037 C C . ASN A 1 126 ? 10.536 -0.196 13.123 1.00 83.19 126 ASN A C 1
ATOM 1039 O O . ASN A 1 126 ? 11.070 0.224 14.146 1.00 83.19 126 ASN A O 1
ATOM 1043 N N . GLU A 1 127 ? 11.210 -0.872 12.190 1.00 80.31 127 GLU A N 1
ATOM 1044 C CA . GLU A 1 127 ? 12.644 -1.180 12.269 1.00 80.31 127 GLU A CA 1
ATOM 1045 C C . GLU A 1 127 ? 13.529 -0.024 11.773 1.00 80.31 127 GLU A C 1
ATOM 1047 O O . GLU A 1 127 ? 14.691 0.078 12.171 1.00 80.31 127 GLU A O 1
ATOM 1052 N N . THR A 1 128 ? 13.003 0.880 10.941 1.00 73.94 128 THR A N 1
ATOM 1053 C CA . THR A 1 128 ? 13.728 2.094 10.563 1.00 73.94 128 THR A CA 1
ATOM 1054 C C . THR A 1 128 ? 13.682 3.134 11.677 1.00 73.94 128 THR A C 1
ATOM 1056 O O . THR A 1 128 ? 12.634 3.401 12.271 1.00 73.94 128 THR A O 1
ATOM 1059 N N . LYS A 1 129 ? 14.834 3.759 11.963 1.00 65.94 129 LYS A N 1
ATOM 1060 C CA . LYS A 1 129 ? 14.876 4.910 12.870 1.00 65.94 129 LYS A CA 1
ATOM 1061 C C . LYS A 1 129 ? 13.942 5.988 12.325 1.00 65.94 129 LYS A C 1
ATOM 1063 O O . LYS A 1 129 ? 14.055 6.371 11.164 1.00 65.94 129 LYS A O 1
ATOM 1068 N N . THR A 1 130 ? 13.051 6.483 13.177 1.00 60.78 130 THR A N 1
ATOM 1069 C CA . THR A 1 130 ? 12.288 7.704 12.911 1.00 60.78 130 THR A CA 1
ATOM 1070 C C . THR A 1 130 ? 13.284 8.835 12.690 1.00 60.78 130 THR A C 1
ATOM 1072 O O . THR A 1 130 ? 14.037 9.192 13.599 1.00 60.78 130 THR A O 1
ATOM 1075 N N . GLY A 1 131 ? 13.339 9.340 11.466 1.00 56.88 131 GLY A N 1
ATOM 1076 C CA . GLY A 1 131 ? 14.335 10.300 11.020 1.00 56.88 131 GLY A CA 1
ATOM 1077 C C . GLY A 1 131 ? 13.735 11.161 9.922 1.00 56.88 131 GLY A C 1
ATOM 1078 O O . GLY A 1 131 ? 13.092 10.651 9.007 1.00 56.88 131 GLY A O 1
ATOM 1079 N N . HIS A 1 132 ? 13.935 12.474 10.033 1.00 56.28 132 HIS A N 1
ATOM 1080 C CA . HIS A 1 132 ? 13.240 13.480 9.228 1.00 56.28 132 HIS A CA 1
ATOM 1081 C C . HIS A 1 132 ? 13.399 13.315 7.701 1.00 56.28 132 HIS A C 1
ATOM 1083 O O . HIS A 1 132 ? 12.560 13.824 6.968 1.00 56.28 132 HIS A O 1
ATOM 1089 N N . SER A 1 133 ? 14.426 12.605 7.213 1.00 62.06 133 SER A N 1
ATOM 1090 C CA . SER A 1 133 ? 14.655 12.359 5.780 1.00 62.06 133 SER A CA 1
ATOM 1091 C C . SER A 1 133 ? 13.882 11.158 5.222 1.00 62.06 133 SER A C 1
ATOM 1093 O O . SER A 1 133 ? 13.379 11.233 4.108 1.00 62.06 133 SER A O 1
ATOM 1095 N N . LEU A 1 134 ? 13.783 10.047 5.962 1.00 67.62 134 LEU A N 1
ATOM 1096 C CA . LEU A 1 134 ? 13.188 8.798 5.467 1.00 67.62 134 LEU A CA 1
ATOM 1097 C C . LEU A 1 134 ? 11.663 8.891 5.379 1.00 67.62 134 LEU A C 1
ATOM 1099 O O . LEU A 1 134 ? 11.061 8.470 4.391 1.00 67.62 134 LEU A O 1
ATOM 1103 N N . ASP A 1 135 ? 11.044 9.443 6.423 1.00 72.94 135 ASP A N 1
ATOM 1104 C CA . ASP A 1 135 ? 9.587 9.484 6.542 1.00 72.94 135 ASP A CA 1
ATOM 1105 C C . ASP A 1 135 ? 8.957 10.395 5.477 1.00 72.94 135 ASP A C 1
ATOM 1107 O O . ASP A 1 135 ? 7.860 10.101 5.004 1.00 72.94 135 ASP A O 1
ATOM 1111 N N . ALA A 1 136 ? 9.694 11.409 5.003 1.00 72.75 136 ALA A N 1
ATOM 1112 C CA . ALA A 1 136 ? 9.300 12.265 3.883 1.00 72.75 136 ALA A CA 1
ATOM 1113 C C . ALA A 1 136 ? 8.998 11.457 2.608 1.00 72.75 136 ALA A C 1
ATOM 1115 O O . ALA A 1 136 ? 8.017 11.707 1.910 1.00 72.75 136 ALA A O 1
ATOM 1116 N N . PHE A 1 137 ? 9.802 10.424 2.339 1.00 77.25 137 PHE A N 1
ATOM 1117 C CA . PHE A 1 137 ? 9.676 9.571 1.153 1.00 77.25 137 PHE A CA 1
ATOM 1118 C C . PHE A 1 137 ? 8.653 8.442 1.306 1.00 77.25 137 PHE A C 1
ATOM 1120 O O . PHE A 1 137 ? 8.354 7.730 0.342 1.00 77.25 137 PHE A O 1
ATOM 1127 N N . LEU A 1 138 ? 8.123 8.258 2.516 1.00 84.44 138 LEU A N 1
ATOM 1128 C CA . LEU A 1 138 ? 7.199 7.184 2.857 1.00 84.44 138 LEU A CA 1
ATOM 1129 C C . LEU A 1 138 ? 5.779 7.674 3.145 1.00 84.44 138 LEU A C 1
ATOM 1131 O O . LEU A 1 138 ? 4.917 6.828 3.357 1.00 84.44 138 LEU A O 1
ATOM 1135 N N . VAL A 1 139 ? 5.484 8.978 3.087 1.00 83.44 139 VAL A N 1
ATOM 1136 C CA . VAL A 1 139 ? 4.131 9.478 3.397 1.00 83.44 139 VAL A CA 1
ATOM 1137 C C . VAL A 1 139 ? 3.055 8.864 2.494 1.00 83.44 139 VAL A C 1
ATOM 1139 O O . VAL A 1 139 ? 2.031 8.394 2.987 1.00 83.44 139 VAL A O 1
ATOM 1142 N N . VAL A 1 140 ? 3.280 8.806 1.178 1.00 84.50 140 VAL A N 1
ATOM 1143 C CA . VAL A 1 140 ? 2.315 8.197 0.243 1.00 84.50 140 VAL A CA 1
ATOM 1144 C C . VAL A 1 140 ? 2.169 6.679 0.476 1.00 84.50 140 VAL A C 1
ATOM 1146 O O . VAL A 1 140 ? 1.037 6.201 0.575 1.00 84.50 140 VAL A O 1
ATOM 1149 N N . PRO A 1 141 ? 3.254 5.897 0.645 1.00 90.50 141 PRO A N 1
ATOM 1150 C CA . PRO A 1 141 ? 3.152 4.504 1.075 1.00 90.50 141 PRO A CA 1
ATOM 1151 C C . PRO A 1 141 ? 2.414 4.317 2.404 1.00 90.50 141 PRO A C 1
ATOM 1153 O O . PRO A 1 141 ? 1.550 3.448 2.505 1.00 90.50 141 PRO A O 1
ATOM 1156 N N . MET A 1 142 ? 2.703 5.151 3.406 1.00 90.94 142 MET A N 1
ATOM 1157 C CA . MET A 1 142 ? 2.035 5.135 4.708 1.00 90.94 142 MET A CA 1
ATOM 1158 C C . MET A 1 142 ? 0.536 5.405 4.573 1.00 90.94 142 MET A C 1
ATOM 1160 O O . MET A 1 142 ? -0.251 4.759 5.255 1.00 90.94 142 MET A O 1
ATOM 1164 N N . MET A 1 143 ? 0.137 6.288 3.658 1.00 89.56 143 MET A N 1
ATOM 1165 C CA . MET A 1 143 ? -1.263 6.536 3.321 1.00 89.56 143 MET A CA 1
ATOM 1166 C C . MET A 1 143 ? -1.958 5.306 2.740 1.00 89.56 143 MET A C 1
ATOM 1168 O O . MET A 1 143 ? -3.001 4.885 3.239 1.00 89.56 143 MET A O 1
ATOM 1172 N N . ILE A 1 144 ? -1.367 4.698 1.708 1.00 92.25 144 ILE A N 1
ATOM 1173 C CA . ILE A 1 144 ? -1.922 3.500 1.059 1.00 92.25 144 ILE A CA 1
ATOM 1174 C C . ILE A 1 144 ? -2.055 2.357 2.072 1.00 92.25 144 ILE A C 1
ATOM 1176 O O . ILE A 1 144 ? -3.086 1.688 2.136 1.00 92.25 144 ILE A O 1
ATOM 1180 N N . VAL A 1 145 ? -1.020 2.144 2.886 1.00 95.19 145 VAL A N 1
ATOM 1181 C CA . VAL A 1 145 ? -1.009 1.098 3.912 1.00 95.19 145 VAL A CA 1
ATOM 1182 C C . VAL A 1 145 ? -1.998 1.426 5.026 1.00 95.19 145 VAL A C 1
ATOM 1184 O O . VAL A 1 145 ? -2.743 0.549 5.455 1.00 95.19 145 VAL A O 1
ATOM 1187 N N . GLY A 1 146 ? -2.050 2.676 5.480 1.00 94.19 146 GLY A N 1
ATOM 1188 C CA . GLY A 1 146 ? -2.903 3.110 6.580 1.00 94.19 146 GLY A CA 1
ATOM 1189 C C . GLY A 1 146 ? -4.388 2.872 6.315 1.00 94.19 146 GLY A C 1
ATOM 1190 O O . GLY A 1 146 ? -5.090 2.377 7.197 1.00 94.19 146 GLY A O 1
ATOM 1191 N N . VAL A 1 147 ? -4.847 3.078 5.077 1.00 94.00 147 VAL A N 1
ATOM 1192 C CA . VAL A 1 147 ? -6.216 2.747 4.633 1.00 94.00 147 VAL A CA 1
ATOM 1193 C C . VAL A 1 147 ? -6.592 1.293 4.934 1.00 94.00 147 VAL A C 1
ATOM 1195 O O . VAL A 1 147 ? -7.727 1.016 5.320 1.00 94.00 147 VAL A O 1
ATOM 1198 N N . VAL A 1 148 ? -5.645 0.359 4.804 1.00 95.69 148 VAL A N 1
ATOM 1199 C CA . VAL A 1 148 ? -5.894 -1.081 4.979 1.00 95.69 148 VAL A CA 1
ATOM 1200 C C . VAL A 1 148 ? -5.566 -1.605 6.373 1.00 95.69 148 VAL A C 1
ATOM 1202 O O . VAL A 1 148 ? -5.766 -2.789 6.651 1.00 95.69 148 VAL A O 1
ATOM 1205 N N . LEU A 1 149 ? -5.055 -0.760 7.272 1.00 95.12 149 LEU A N 1
ATOM 1206 C CA . LEU A 1 149 ? -4.730 -1.186 8.627 1.00 95.12 149 LEU A CA 1
ATOM 1207 C C . LEU A 1 149 ? -6.001 -1.496 9.418 1.00 95.12 149 LEU A C 1
ATOM 1209 O O . LEU A 1 149 ? -6.929 -0.694 9.520 1.00 95.12 149 LEU A O 1
ATOM 1213 N N . LEU A 1 150 ? -6.010 -2.679 10.029 1.00 91.19 150 LEU A N 1
ATOM 1214 C CA . LEU A 1 150 ? -7.148 -3.192 10.795 1.00 91.19 150 LEU A CA 1
ATOM 1215 C C . LEU A 1 150 ? -7.006 -2.940 12.301 1.00 91.19 150 LEU A C 1
ATOM 1217 O O . LEU A 1 150 ? -8.001 -2.884 13.016 1.00 91.19 150 LEU A O 1
ATOM 1221 N N . LYS A 1 151 ? -5.772 -2.820 12.803 1.00 91.56 151 LYS A N 1
ATOM 1222 C CA . LYS A 1 151 ? -5.484 -2.682 14.235 1.00 91.56 151 LYS A CA 1
ATOM 1223 C C . LYS A 1 151 ? -5.282 -1.220 14.601 1.00 91.56 151 LYS A C 1
ATOM 1225 O O . LYS A 1 151 ? -4.439 -0.556 14.005 1.00 91.56 151 LYS A O 1
ATOM 1230 N N . GLN A 1 152 ? -5.954 -0.761 15.657 1.00 91.69 152 GLN A N 1
ATOM 1231 C CA . GLN A 1 152 ? -5.822 0.619 16.136 1.00 91.69 152 GLN A CA 1
ATOM 1232 C C . GLN A 1 152 ? -4.376 0.995 16.489 1.00 91.69 152 GLN A C 1
ATOM 1234 O O . GLN A 1 152 ? -3.936 2.099 16.193 1.00 91.69 152 GLN A O 1
ATOM 1239 N N . ARG A 1 153 ? -3.608 0.058 17.060 1.00 92.69 153 ARG A N 1
ATOM 1240 C CA . ARG A 1 153 ? -2.185 0.267 17.361 1.00 92.69 153 ARG A CA 1
ATOM 1241 C C . ARG A 1 153 ? -1.372 0.626 16.114 1.00 92.69 153 ARG A C 1
ATOM 1243 O O . ARG A 1 153 ? -0.574 1.554 16.165 1.00 92.69 153 ARG A O 1
ATOM 1250 N N . ASP A 1 154 ? -1.579 -0.102 15.020 1.00 92.38 154 ASP A N 1
ATOM 1251 C CA . ASP A 1 154 ? -0.827 0.109 13.779 1.00 92.38 154 ASP A CA 1
ATOM 1252 C C . ASP A 1 154 ? -1.263 1.423 13.111 1.00 92.38 154 ASP A C 1
ATOM 1254 O O . ASP A 1 154 ? -0.422 2.171 12.616 1.00 92.38 154 ASP A O 1
ATOM 1258 N N . ARG A 1 155 ? -2.569 1.736 13.160 1.00 93.50 155 ARG A N 1
ATOM 1259 C CA . ARG A 1 155 ? -3.133 3.015 12.693 1.00 93.50 155 ARG A CA 1
ATOM 1260 C C . ARG A 1 155 ? -2.492 4.205 13.405 1.00 93.50 155 ARG A C 1
ATOM 1262 O O . ARG A 1 155 ? -2.012 5.122 12.747 1.00 93.50 155 ARG A O 1
ATOM 1269 N N . ASN A 1 156 ? -2.425 4.149 14.736 1.00 91.44 156 ASN A N 1
ATOM 1270 C CA . ASN A 1 156 ? -1.795 5.191 15.545 1.00 91.44 156 ASN A CA 1
ATOM 1271 C C . ASN A 1 156 ? -0.310 5.342 15.192 1.00 91.44 156 ASN A C 1
ATOM 1273 O O . ASN A 1 156 ? 0.139 6.455 14.958 1.00 91.44 156 ASN A O 1
ATOM 1277 N N . ALA A 1 157 ? 0.426 4.231 15.060 1.00 90.31 157 ALA A N 1
ATOM 1278 C CA . ALA A 1 157 ? 1.848 4.264 14.718 1.00 90.31 157 ALA A CA 1
ATOM 1279 C C . ALA A 1 157 ? 2.129 4.953 13.369 1.00 90.31 157 ALA A C 1
ATOM 1281 O O . ALA A 1 157 ? 3.082 5.726 13.263 1.00 90.31 157 ALA A O 1
ATOM 1282 N N . ILE A 1 158 ? 1.297 4.713 12.345 1.00 89.50 158 ILE A N 1
ATOM 1283 C CA . ILE A 1 158 ? 1.405 5.430 11.067 1.00 89.50 158 ILE A CA 1
ATOM 1284 C C . ILE A 1 158 ? 1.035 6.908 11.225 1.00 89.50 158 ILE A C 1
ATOM 1286 O O . ILE A 1 158 ? 1.780 7.763 10.748 1.00 89.50 158 ILE A O 1
ATOM 1290 N N . CYS A 1 159 ? -0.072 7.229 11.901 1.00 88.19 159 CYS A N 1
ATOM 1291 C CA . CYS A 1 159 ? -0.471 8.623 12.104 1.00 88.19 159 CYS A CA 1
ATOM 1292 C C . CYS A 1 159 ? 0.602 9.425 12.847 1.00 88.19 159 CYS A C 1
ATOM 1294 O O . CYS A 1 159 ? 0.906 10.544 12.446 1.00 88.19 159 CYS A O 1
ATOM 1296 N N . ASP A 1 160 ? 1.203 8.856 13.890 1.00 86.88 160 ASP A N 1
ATOM 1297 C CA . ASP A 1 160 ? 2.252 9.512 14.670 1.00 86.88 160 ASP A CA 1
ATOM 1298 C C . ASP A 1 160 ? 3.505 9.761 13.822 1.00 86.88 160 ASP A C 1
ATOM 1300 O O . ASP A 1 160 ? 4.078 10.851 13.873 1.00 86.88 160 ASP A O 1
ATOM 1304 N N . ARG A 1 161 ? 3.883 8.801 12.966 1.00 85.06 161 ARG A N 1
ATOM 1305 C CA . ARG A 1 161 ? 4.982 8.973 12.002 1.00 85.06 161 ARG A CA 1
ATOM 1306 C C . ARG A 1 161 ? 4.699 10.083 10.991 1.00 85.06 161 ARG A C 1
ATOM 1308 O O . ARG A 1 161 ? 5.559 10.934 10.783 1.00 85.06 161 ARG A O 1
ATOM 1315 N N . ILE A 1 162 ? 3.496 10.130 10.416 1.00 82.81 162 ILE A N 1
ATOM 1316 C CA . ILE A 1 162 ? 3.116 11.191 9.469 1.00 82.81 162 ILE A CA 1
ATOM 1317 C C . ILE A 1 162 ? 3.111 12.558 10.175 1.00 82.81 162 ILE A C 1
ATOM 1319 O O . ILE A 1 162 ? 3.707 13.505 9.670 1.00 82.81 162 ILE A O 1
ATOM 1323 N N . ARG A 1 163 ? 2.528 12.671 11.379 1.00 79.19 163 ARG A N 1
ATOM 1324 C CA . ARG A 1 163 ? 2.510 13.921 12.175 1.00 79.19 163 ARG A CA 1
ATOM 1325 C C . ARG A 1 163 ? 3.902 14.394 12.599 1.00 79.19 163 ARG A C 1
ATOM 1327 O O . ARG A 1 163 ? 4.116 15.593 12.778 1.00 79.19 163 ARG A O 1
ATOM 1334 N N . GLY A 1 164 ? 4.850 13.470 12.756 1.00 75.81 164 GLY A N 1
ATOM 1335 C CA . GLY A 1 164 ? 6.256 13.783 13.016 1.00 75.81 164 GLY A CA 1
ATOM 1336 C C . GLY A 1 164 ? 6.940 14.548 11.875 1.00 75.81 164 GLY A C 1
ATOM 1337 O O . GLY A 1 164 ? 7.978 15.179 12.092 1.00 75.81 164 GLY A O 1
ATOM 1338 N N . HIS A 1 165 ? 6.358 14.544 10.672 1.00 71.38 165 HIS A N 1
ATOM 1339 C CA . HIS A 1 165 ? 6.851 15.301 9.530 1.00 71.38 165 HIS A CA 1
ATOM 1340 C C . HIS A 1 165 ? 6.377 16.761 9.595 1.00 71.38 165 HIS A C 1
ATOM 1342 O O . HIS A 1 165 ? 5.177 17.027 9.633 1.00 71.38 165 HIS A O 1
ATOM 1348 N N . ARG A 1 166 ? 7.310 17.728 9.564 1.00 62.03 166 ARG A N 1
ATOM 1349 C CA . ARG A 1 166 ? 7.010 19.170 9.726 1.00 62.03 166 ARG A CA 1
ATOM 1350 C C . ARG A 1 166 ? 5.947 19.683 8.755 1.00 62.03 166 ARG A C 1
ATOM 1352 O O . ARG A 1 166 ? 5.099 20.475 9.144 1.00 62.03 166 ARG A O 1
ATOM 1359 N N . GLU A 1 167 ? 5.954 19.202 7.515 1.00 61.53 167 GLU A N 1
ATOM 1360 C CA . GLU A 1 167 ? 4.957 19.605 6.514 1.00 61.53 167 GLU A CA 1
ATOM 1361 C C . GLU A 1 167 ? 3.539 19.114 6.851 1.00 61.53 167 GLU A C 1
ATOM 1363 O O . GLU A 1 167 ? 2.579 19.766 6.464 1.00 61.53 167 GLU A O 1
ATOM 1368 N N . CYS A 1 168 ? 3.395 18.031 7.628 1.00 57.72 168 CYS A N 1
ATOM 1369 C CA . CYS A 1 168 ? 2.103 17.517 8.099 1.00 57.72 168 CYS A CA 1
ATOM 1370 C C . CYS A 1 168 ? 1.598 18.229 9.367 1.00 57.72 168 CYS A C 1
ATOM 1372 O O . CYS A 1 168 ? 0.468 17.993 9.788 1.00 57.72 168 CYS A O 1
ATOM 1374 N N . GLN A 1 169 ? 2.423 19.073 10.001 1.00 60.41 169 GLN A N 1
ATOM 1375 C CA . GLN A 1 169 ? 2.040 19.823 11.204 1.00 60.41 169 GLN A CA 1
ATOM 1376 C C . GLN A 1 169 ? 1.188 21.049 10.876 1.00 60.41 169 GLN A C 1
ATOM 1378 O O . GLN A 1 169 ? 0.477 21.541 11.749 1.00 60.41 169 GLN A O 1
ATOM 1383 N N . ASN A 1 170 ? 1.239 21.537 9.632 1.00 63.00 170 ASN A N 1
ATOM 1384 C CA . ASN A 1 170 ? 0.356 22.601 9.178 1.00 63.00 170 ASN A CA 1
ATOM 1385 C C . ASN A 1 170 ? -1.036 22.012 8.862 1.00 63.00 170 ASN A C 1
ATOM 1387 O O . ASN A 1 170 ? -1.143 21.210 7.925 1.00 63.00 170 ASN A O 1
ATOM 1391 N N . PRO A 1 171 ? -2.103 22.417 9.582 1.00 59.09 171 PRO A N 1
ATOM 1392 C CA . PRO A 1 171 ? -3.456 21.914 9.362 1.00 59.09 171 PRO A CA 1
ATOM 1393 C C . PRO A 1 171 ? -4.000 22.170 7.951 1.00 59.09 171 PRO A C 1
ATOM 1395 O O . PRO A 1 171 ? -4.881 21.435 7.505 1.00 59.09 171 PRO A O 1
ATOM 1398 N N . GLU A 1 172 ? -3.476 23.186 7.265 1.00 59.31 172 GLU A N 1
ATOM 1399 C CA . GLU A 1 172 ? -3.871 23.597 5.913 1.00 59.31 172 GLU A CA 1
ATOM 1400 C C . GLU A 1 172 ? -3.047 22.911 4.811 1.00 59.31 172 GLU A C 1
ATOM 1402 O O . GLU A 1 172 ? -3.306 23.098 3.624 1.00 59.31 172 GLU A O 1
ATOM 1407 N N . SER A 1 173 ? -2.050 22.099 5.175 1.00 65.19 173 SER A N 1
ATOM 1408 C CA . SER A 1 173 ? -1.258 21.354 4.196 1.00 65.19 173 SER A CA 1
ATOM 1409 C C . SER A 1 173 ? -2.052 20.195 3.584 1.00 65.19 173 SER A C 1
ATOM 1411 O O . SER A 1 173 ? -2.809 19.496 4.265 1.00 65.19 173 SER A O 1
ATOM 1413 N N . ALA A 1 174 ? -1.788 19.902 2.307 1.00 60.59 174 ALA A N 1
ATOM 1414 C CA . ALA A 1 174 ? -2.296 18.702 1.631 1.00 60.59 174 ALA A CA 1
ATOM 1415 C C . ALA A 1 174 ? -1.940 17.402 2.389 1.00 60.59 174 ALA A C 1
ATOM 1417 O O . ALA A 1 174 ? -2.682 16.422 2.363 1.00 60.59 174 ALA A O 1
ATOM 1418 N N . LEU A 1 175 ? -0.826 17.418 3.124 1.00 61.19 175 LEU A N 1
ATOM 1419 C CA . LEU A 1 175 ? -0.326 16.306 3.923 1.00 61.19 175 LEU A CA 1
ATOM 1420 C C . LEU A 1 175 ? -1.099 16.078 5.236 1.00 61.19 175 LEU A C 1
ATOM 1422 O O . LEU A 1 175 ? -1.141 14.951 5.719 1.00 61.19 175 LEU A O 1
ATOM 1426 N N . ASN A 1 176 ? -1.770 17.088 5.794 1.00 69.50 176 ASN A N 1
ATOM 1427 C CA . ASN A 1 176 ? -2.728 16.881 6.886 1.00 69.50 176 ASN A CA 1
ATOM 1428 C C . ASN A 1 176 ? -4.047 16.261 6.376 1.00 69.50 176 ASN A C 1
ATOM 1430 O O . ASN A 1 176 ? -4.673 15.452 7.067 1.00 69.50 176 ASN A O 1
ATOM 1434 N N . GLY A 1 177 ? -4.442 16.575 5.134 1.00 76.62 177 GLY A N 1
ATOM 1435 C CA . GLY A 1 177 ? -5.595 15.957 4.466 1.00 76.62 177 GLY A CA 1
ATOM 1436 C C . GLY A 1 177 ? -5.485 14.431 4.391 1.00 76.62 177 GLY A C 1
ATOM 1437 O O . GLY A 1 177 ? -6.458 13.724 4.634 1.00 76.62 177 GLY A O 1
ATOM 1438 N N . ASN A 1 178 ? -4.273 13.922 4.184 1.00 78.44 178 ASN A N 1
ATOM 1439 C CA . ASN A 1 178 ? -3.958 12.495 4.177 1.00 78.44 178 ASN A CA 1
ATOM 1440 C C . ASN A 1 178 ? -4.406 11.768 5.467 1.00 78.44 178 ASN A C 1
ATOM 1442 O O . ASN A 1 178 ? -5.135 10.776 5.403 1.00 78.44 178 ASN A O 1
ATOM 1446 N N . ILE A 1 179 ? -4.049 12.282 6.650 1.00 86.50 179 ILE A N 1
ATOM 1447 C CA . ILE A 1 179 ? -4.460 11.679 7.934 1.00 86.50 179 ILE A CA 1
ATOM 1448 C C . ILE A 1 179 ? -5.984 11.671 8.065 1.00 86.50 179 ILE A C 1
ATOM 1450 O O . ILE A 1 179 ? -6.571 10.637 8.379 1.00 86.50 179 ILE A O 1
ATOM 1454 N N . ARG A 1 180 ? -6.624 12.803 7.757 1.00 87.56 180 ARG A N 1
ATOM 1455 C CA . ARG A 1 180 ? -8.084 12.942 7.826 1.00 87.56 180 ARG A CA 1
ATOM 1456 C C . ARG A 1 180 ? -8.800 11.972 6.891 1.00 87.56 180 ARG A C 1
ATOM 1458 O O . ARG A 1 180 ? -9.828 11.418 7.262 1.00 87.56 180 ARG A O 1
ATOM 1465 N N . MET A 1 181 ? -8.250 11.726 5.702 1.00 90.75 181 MET A N 1
ATOM 1466 C CA . MET A 1 181 ? -8.798 10.745 4.765 1.00 90.75 181 MET A CA 1
ATOM 1467 C C . MET A 1 181 ? -8.738 9.327 5.340 1.00 90.75 181 MET A C 1
ATOM 1469 O O . MET A 1 181 ? -9.712 8.587 5.233 1.00 90.75 181 MET A O 1
ATOM 1473 N N . MET A 1 182 ? -7.631 8.939 5.981 1.00 93.00 182 MET A N 1
ATOM 1474 C CA . MET A 1 182 ? -7.547 7.635 6.649 1.00 93.00 182 MET A CA 1
ATOM 1475 C C . MET A 1 182 ? -8.540 7.521 7.808 1.00 93.00 182 MET A C 1
ATOM 1477 O O . MET A 1 182 ? -9.221 6.504 7.927 1.00 93.00 182 MET A O 1
ATOM 1481 N N . GLU A 1 183 ? -8.660 8.565 8.629 1.00 93.25 183 GLU A N 1
ATOM 1482 C CA . GLU A 1 183 ? -9.614 8.616 9.740 1.00 93.25 183 GLU A CA 1
ATOM 1483 C C . GLU A 1 183 ? -11.072 8.515 9.252 1.00 93.25 183 GLU A C 1
ATOM 1485 O O . GLU A 1 183 ? -11.850 7.757 9.835 1.00 93.25 183 GLU A O 1
ATOM 1490 N N . ASP A 1 184 ? -11.427 9.183 8.148 1.00 94.31 184 ASP A N 1
ATOM 1491 C CA . ASP A 1 184 ? -12.741 9.065 7.495 1.00 94.31 184 ASP A CA 1
ATOM 1492 C C . ASP A 1 184 ? -13.012 7.628 7.017 1.00 94.31 184 ASP A C 1
ATOM 1494 O O . ASP A 1 184 ? -14.060 7.061 7.343 1.00 94.31 184 ASP A O 1
ATOM 1498 N N . VAL A 1 185 ? -12.049 6.984 6.339 1.00 95.25 185 VAL A N 1
ATOM 1499 C CA . VAL A 1 185 ? -12.175 5.572 5.928 1.00 95.25 185 VAL A CA 1
ATOM 1500 C C . VAL A 1 185 ? -12.380 4.664 7.140 1.00 95.25 185 VAL A C 1
ATOM 1502 O O . VAL A 1 185 ? -13.257 3.797 7.129 1.00 95.25 185 VAL A O 1
ATOM 1505 N N . TRP A 1 186 ? -11.581 4.831 8.195 1.00 95.88 186 TRP A N 1
ATOM 1506 C CA . TRP A 1 186 ? -11.671 4.001 9.396 1.00 95.88 186 TRP A CA 1
ATOM 1507 C C . TRP A 1 186 ? -12.994 4.184 10.132 1.00 95.88 186 TRP A C 1
ATOM 1509 O O . TRP A 1 186 ? -13.573 3.195 10.576 1.00 95.88 186 TRP A O 1
ATOM 1519 N N . SER A 1 187 ? -13.478 5.422 10.233 1.00 95.00 187 SER A N 1
ATOM 1520 C CA . SER A 1 187 ? -14.771 5.740 10.837 1.00 95.00 187 SER A CA 1
ATOM 1521 C C . SER A 1 187 ? -15.913 5.102 10.045 1.00 95.00 187 SER A C 1
ATOM 1523 O O . SER A 1 187 ? -16.715 4.352 10.604 1.00 95.00 187 SER A O 1
ATOM 1525 N N . ARG A 1 188 ? -15.931 5.291 8.718 1.00 94.62 188 ARG A N 1
ATOM 1526 C CA . ARG A 1 188 ? -16.948 4.707 7.832 1.00 94.62 188 ARG A CA 1
ATOM 1527 C C . ARG A 1 188 ? -16.979 3.187 7.929 1.00 94.62 188 ARG A C 1
ATOM 1529 O O . ARG A 1 188 ? -18.028 2.594 8.152 1.00 94.62 188 ARG A O 1
ATOM 1536 N N . THR A 1 189 ? -15.825 2.549 7.769 1.00 95.38 189 THR A N 1
ATOM 1537 C CA . THR A 1 189 ? -15.723 1.082 7.772 1.00 95.38 189 THR A CA 1
ATOM 1538 C C . THR A 1 189 ? -16.102 0.476 9.124 1.00 95.38 189 THR A C 1
ATOM 1540 O O . THR A 1 189 ? -16.681 -0.610 9.157 1.00 95.38 189 THR A O 1
ATOM 1543 N N . ALA A 1 190 ? -15.855 1.190 10.228 1.00 93.94 190 ALA A N 1
ATOM 1544 C CA . ALA A 1 190 ? -16.320 0.797 11.554 1.00 93.94 190 ALA A CA 1
ATOM 1545 C C . ALA A 1 190 ? -17.849 0.891 11.691 1.00 93.94 190 ALA A C 1
ATOM 1547 O O . ALA A 1 190 ? -18.460 -0.055 12.183 1.00 93.94 190 ALA A O 1
ATOM 1548 N N . ILE A 1 191 ? -18.464 1.985 11.224 1.00 95.69 191 ILE A N 1
ATOM 1549 C CA . ILE A 1 191 ? -19.927 2.172 11.239 1.00 95.69 191 ILE A CA 1
ATOM 1550 C C . ILE A 1 191 ? -20.623 1.105 10.387 1.00 95.69 191 ILE A C 1
ATOM 1552 O O . ILE A 1 191 ? -21.621 0.524 10.802 1.00 95.69 191 ILE A O 1
ATOM 1556 N N . GLU A 1 192 ? -20.079 0.822 9.206 1.00 94.88 192 GLU A N 1
ATOM 1557 C CA . GLU A 1 192 ? -20.648 -0.140 8.259 1.00 94.88 192 GLU A CA 1
ATOM 1558 C C . GLU A 1 192 ? -20.313 -1.604 8.598 1.00 94.88 192 GLU A C 1
ATOM 1560 O O . GLU A 1 192 ? -20.798 -2.518 7.933 1.00 94.88 192 GLU A O 1
ATOM 1565 N N . GLY A 1 193 ? -19.470 -1.854 9.606 1.00 93.88 193 GLY A N 1
ATOM 1566 C CA . GLY A 1 193 ? -19.108 -3.205 10.038 1.00 93.88 193 GLY A CA 1
ATOM 1567 C C . GLY A 1 193 ? -18.358 -4.028 8.983 1.00 93.88 193 GLY A C 1
ATOM 1568 O O . GLY A 1 193 ? -18.441 -5.257 8.991 1.00 93.88 193 GLY A O 1
ATOM 1569 N N . ARG A 1 194 ? -17.624 -3.382 8.067 1.00 95.00 194 ARG A N 1
ATOM 1570 C CA . ARG A 1 194 ? -16.911 -4.046 6.959 1.00 95.00 194 ARG A CA 1
ATOM 1571 C C . ARG A 1 194 ? -15.450 -3.624 6.858 1.00 95.00 194 ARG A C 1
ATOM 1573 O O . ARG A 1 194 ? -15.018 -2.636 7.434 1.00 95.00 194 ARG A O 1
ATOM 1580 N N . ALA A 1 195 ? -14.668 -4.376 6.088 1.00 94.94 195 ALA A N 1
ATOM 1581 C CA . ALA A 1 195 ? -13.295 -3.999 5.770 1.00 94.94 195 ALA A CA 1
ATOM 1582 C C . ALA A 1 195 ? -13.242 -2.880 4.713 1.00 94.94 195 ALA A C 1
ATOM 1584 O O . ALA A 1 195 ? -14.147 -2.756 3.882 1.00 94.94 195 ALA A O 1
ATOM 1585 N N . ALA A 1 196 ? -12.151 -2.111 4.719 1.00 95.44 196 ALA A N 1
ATOM 1586 C CA . ALA A 1 196 ? -11.900 -1.089 3.708 1.00 95.44 196 ALA A CA 1
ATOM 1587 C C . ALA A 1 196 ? -11.724 -1.705 2.312 1.00 95.44 196 ALA A C 1
ATOM 1589 O O . ALA A 1 196 ? -11.062 -2.738 2.149 1.00 95.44 196 ALA A O 1
ATOM 1590 N N . ILE A 1 197 ? -12.288 -1.036 1.312 1.00 94.75 197 ILE A N 1
ATOM 1591 C CA . ILE A 1 197 ? -12.101 -1.292 -0.119 1.00 94.75 197 ILE A CA 1
ATOM 1592 C C . ILE A 1 197 ? -11.511 -0.049 -0.786 1.00 94.75 197 ILE A C 1
ATOM 1594 O O . ILE A 1 197 ? -11.616 1.058 -0.263 1.00 94.75 197 ILE A O 1
ATOM 1598 N N . TRP A 1 198 ? -10.899 -0.204 -1.963 1.00 90.50 198 TRP A N 1
ATOM 1599 C CA . TRP A 1 198 ? -10.227 0.921 -2.622 1.00 90.50 198 TRP A CA 1
ATOM 1600 C C . TRP A 1 198 ? -11.130 2.152 -2.869 1.00 90.50 198 TRP A C 1
ATOM 1602 O O . TRP A 1 198 ? -10.664 3.277 -2.672 1.00 90.50 198 TRP A O 1
ATOM 1612 N N . PRO A 1 199 ? -12.418 2.000 -3.248 1.00 91.38 199 PRO A N 1
ATOM 1613 C CA . PRO A 1 199 ? -13.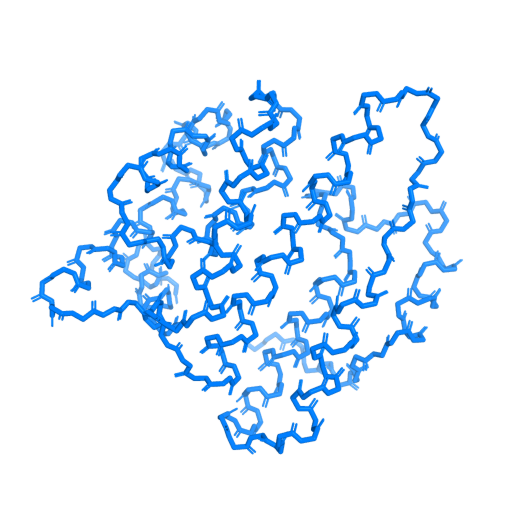326 3.139 -3.385 1.00 91.38 199 PRO A CA 1
ATOM 1614 C C . PRO A 1 199 ? -13.508 3.987 -2.119 1.00 91.38 199 PRO A C 1
ATOM 1616 O O . PRO A 1 199 ? -13.779 5.179 -2.254 1.00 91.38 199 PRO A O 1
ATOM 1619 N N . ASP A 1 200 ? -13.311 3.438 -0.914 1.00 92.81 200 ASP A N 1
ATOM 1620 C CA . ASP A 1 200 ? -13.458 4.205 0.330 1.00 92.81 200 ASP A CA 1
ATOM 1621 C C . ASP A 1 200 ? -12.503 5.396 0.384 1.00 92.81 200 ASP A C 1
ATOM 1623 O O . ASP A 1 200 ? -12.899 6.473 0.829 1.00 92.81 200 ASP A O 1
ATOM 1627 N N . LEU A 1 201 ? -11.278 5.225 -0.128 1.00 88.69 201 LEU A N 1
ATOM 1628 C CA . LEU A 1 201 ? -10.280 6.290 -0.186 1.00 88.69 201 LEU A CA 1
ATOM 1629 C C . LEU A 1 201 ? -10.701 7.414 -1.139 1.00 88.69 201 LEU A C 1
ATOM 1631 O O . LEU A 1 201 ? -10.444 8.582 -0.860 1.00 88.69 201 LEU A O 1
ATOM 1635 N N . ARG A 1 202 ? -11.371 7.083 -2.251 1.00 86.19 202 ARG A N 1
ATOM 1636 C CA . ARG A 1 202 ? -11.904 8.090 -3.182 1.00 86.19 202 ARG A CA 1
ATOM 1637 C C . ARG A 1 202 ? -12.999 8.919 -2.514 1.00 86.19 202 ARG A C 1
ATOM 1639 O O . ARG A 1 202 ? -12.998 10.134 -2.650 1.00 86.19 202 ARG A O 1
ATOM 1646 N N . ILE A 1 203 ? -13.906 8.271 -1.787 1.00 90.81 203 ILE A N 1
ATOM 1647 C CA . ILE A 1 203 ? -14.973 8.973 -1.063 1.00 90.81 203 ILE A CA 1
ATOM 1648 C C . ILE A 1 203 ? -14.367 9.838 0.053 1.00 90.81 203 ILE A C 1
ATOM 1650 O O . ILE A 1 203 ? -14.767 10.983 0.225 1.00 90.81 203 ILE A O 1
ATOM 1654 N N . ALA A 1 204 ? -13.354 9.332 0.762 1.00 90.06 204 ALA A N 1
ATOM 1655 C CA . ALA A 1 204 ? -12.643 10.104 1.777 1.00 90.06 204 ALA A CA 1
ATOM 1656 C C . ALA A 1 204 ? -11.931 11.331 1.187 1.00 90.06 204 ALA A C 1
ATOM 1658 O O . ALA A 1 204 ? -11.980 12.406 1.776 1.00 90.06 204 ALA A O 1
ATOM 1659 N N . CYS A 1 205 ? -11.315 11.191 0.006 1.00 85.81 205 CYS A N 1
ATOM 1660 C CA . CYS A 1 205 ? -10.720 12.307 -0.734 1.00 85.81 205 CYS A CA 1
ATOM 1661 C C . CYS A 1 205 ? -11.752 13.410 -0.981 1.00 85.81 205 CYS A C 1
ATOM 1663 O O . CYS A 1 205 ? -11.519 14.559 -0.605 1.00 85.81 205 CYS A O 1
ATOM 1665 N N . TYR A 1 206 ? -12.915 13.033 -1.514 1.00 85.94 206 TYR A N 1
ATOM 1666 C CA . TYR A 1 206 ? -14.013 13.958 -1.774 1.00 85.94 206 TYR A CA 1
ATOM 1667 C C . TYR A 1 206 ? -14.515 14.634 -0.494 1.00 85.94 206 TYR A C 1
ATOM 1669 O O . TYR A 1 206 ? -14.630 15.855 -0.443 1.00 85.94 206 TYR A O 1
ATOM 1677 N N . ASN A 1 207 ? -14.735 13.868 0.576 1.00 87.19 207 ASN A N 1
ATOM 1678 C CA . ASN A 1 207 ? -15.240 14.402 1.843 1.00 87.19 207 ASN A CA 1
ATOM 1679 C C . ASN A 1 207 ? -14.265 15.370 2.525 1.00 87.19 207 ASN A C 1
ATOM 1681 O O . ASN A 1 207 ? -14.687 16.355 3.125 1.00 87.19 207 ASN A O 1
ATOM 1685 N N . VAL A 1 208 ? -12.965 15.072 2.479 1.00 84.81 208 VAL A N 1
ATOM 1686 C CA . VAL A 1 208 ? -11.941 15.842 3.198 1.00 84.81 208 VAL A CA 1
ATOM 1687 C C . VAL A 1 208 ? -11.466 17.047 2.394 1.00 84.81 208 VAL A C 1
ATOM 1689 O O . VAL A 1 208 ? -11.169 18.086 2.980 1.00 84.81 208 VAL A O 1
ATOM 1692 N N . THR A 1 209 ? -11.359 16.909 1.070 1.00 78.19 209 THR A N 1
ATOM 1693 C CA . THR A 1 209 ? -10.738 17.925 0.203 1.00 78.19 209 THR A CA 1
ATOM 1694 C C . THR A 1 209 ? -11.723 18.648 -0.712 1.00 78.19 209 THR A C 1
ATOM 1696 O O . THR A 1 209 ? -11.379 19.696 -1.252 1.00 78.19 209 THR A O 1
ATOM 1699 N N . GLY A 1 210 ? -12.939 18.123 -0.891 1.00 72.00 210 GLY A N 1
ATOM 1700 C CA . GLY A 1 210 ? -13.926 18.653 -1.836 1.00 72.00 210 GLY A CA 1
ATOM 1701 C C . GLY A 1 210 ? -13.624 18.360 -3.313 1.00 72.00 210 GLY A C 1
ATOM 1702 O O . GLY A 1 210 ? -14.334 18.877 -4.175 1.00 72.00 210 GLY A O 1
ATOM 1703 N N . MET A 1 211 ? -12.587 17.559 -3.605 1.00 58.28 211 MET A N 1
ATOM 1704 C CA . MET A 1 211 ? -12.180 17.101 -4.945 1.00 58.28 211 MET A CA 1
ATOM 1705 C C . MET A 1 211 ? -12.578 15.646 -5.182 1.00 58.28 211 MET A C 1
ATOM 1707 O O . MET A 1 211 ? -13.175 15.370 -6.246 1.00 58.28 211 MET A O 1
#